Protein AF-A0A132NLJ5-F1 (afdb_monomer_lite)

pLDDT: mean 89.12, std 19.17, range [32.78, 98.94]

Organism: NCBI:txid1469144

Secondary structure (DSSP, 8-state):
----------------------------EEEE-TT-EESS-EE-TT-EEESEEE-TT-EESS-EE-TT-EEEEEEEEEEE-TT-EESS-EE--SS-EEEEEEE-TT-EESS-EE-TT-EEE-TTS-SEE-TT-EESS-EE--TT-EEES-EE-TT-EESS-EE-TT-EEE-TTSSEEEE-TT-EESS-EE-TT-EEESEEE-TT-EESS-EE-TT-EEE-TT-

Radius of gyration: 19.95 Å; chains: 1; bounding box: 43×64×56 Å

Sequence (223 aa):
LDRAELAGTGRAEPREPAGRAEKEWPGPEALLAEGLSARGDFSLRDARVRGEVRLTSAQVGGSLILSRASLENPDGWALQADRSVIGSGFFARHGFHARGALVLRDARIDGPVILSGGRIEAPDGRAFNASGINTTGGFFARDAFSCTGELRLSSAQIGGPLDLATARLSCGNGGNALEATGAAVEGDIRAAGLTATGTVDLSTIRVSGHLRMTSARLRDAAT

Structure (mmCIF, N/CA/C/O backbone):
data_AF-A0A132NLJ5-F1
#
_entry.id   AF-A0A132NLJ5-F1
#
loop_
_atom_site.group_PDB
_atom_site.id
_atom_site.type_symbol
_atom_site.label_atom_id
_atom_site.label_alt_id
_atom_site.label_comp_id
_atom_site.label_asym_id
_atom_site.label_entity_id
_atom_site.label_seq_id
_atom_site.pdbx_PDB_ins_code
_atom_site.Cartn_x
_atom_site.Cartn_y
_atom_site.Cartn_z
_at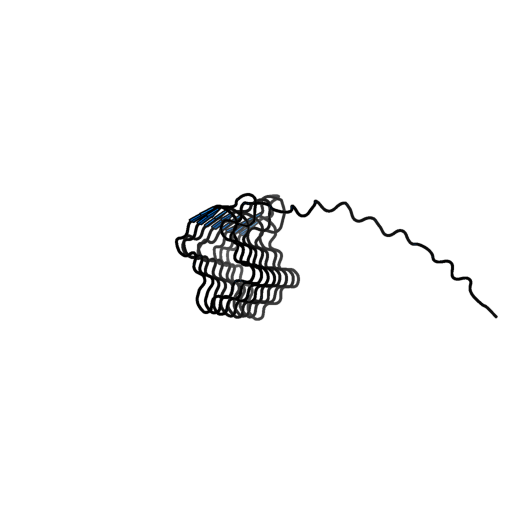om_site.occupancy
_atom_site.B_iso_or_equiv
_atom_site.auth_seq_id
_atom_site.auth_comp_id
_atom_site.auth_asym_id
_atom_site.auth_atom_id
_atom_site.pdbx_PDB_model_num
ATOM 1 N N . LEU A 1 1 ? 22.327 -48.728 39.069 1.00 44.81 1 LEU A N 1
ATOM 2 C CA . LEU A 1 1 ? 22.594 -49.172 37.684 1.00 44.81 1 LEU A CA 1
ATOM 3 C C . LEU A 1 1 ? 21.289 -49.781 37.164 1.00 44.81 1 LEU A C 1
ATOM 5 O O . LEU A 1 1 ? 21.158 -50.989 37.118 1.00 44.81 1 LEU A O 1
ATOM 9 N N . ASP A 1 2 ? 20.180 -49.059 37.067 1.00 36.62 2 ASP A N 1
ATOM 10 C CA . ASP A 1 2 ? 19.901 -47.863 36.263 1.00 36.62 2 ASP A CA 1
ATOM 11 C C . ASP A 1 2 ? 20.163 -48.086 34.765 1.00 36.62 2 ASP A C 1
ATOM 13 O O . ASP A 1 2 ? 21.312 -48.025 34.324 1.00 36.62 2 ASP A O 1
ATOM 17 N N . ARG A 1 3 ? 19.094 -48.407 34.017 1.00 37.53 3 ARG A N 1
ATOM 18 C CA . ARG A 1 3 ? 18.977 -48.207 32.565 1.00 37.53 3 ARG A CA 1
ATOM 19 C C . ARG A 1 3 ? 17.516 -48.308 32.093 1.00 37.53 3 ARG A C 1
ATOM 21 O O . ARG A 1 3 ? 17.012 -49.370 31.755 1.00 37.53 3 ARG A O 1
ATOM 28 N N . ALA A 1 4 ? 16.897 -47.131 32.140 1.00 40.53 4 ALA A N 1
ATOM 29 C CA . ALA A 1 4 ? 15.716 -46.602 31.461 1.00 40.53 4 ALA A CA 1
ATOM 30 C C . ALA A 1 4 ? 15.071 -47.410 30.311 1.00 40.53 4 ALA A C 1
ATOM 32 O O . ALA A 1 4 ? 15.650 -47.568 29.235 1.00 40.53 4 ALA A O 1
ATOM 33 N N . GLU A 1 5 ? 13.791 -47.740 30.506 1.00 40.44 5 GLU A N 1
ATOM 34 C CA . GLU A 1 5 ? 12.775 -47.823 29.454 1.00 40.44 5 GLU A CA 1
ATOM 35 C C . GLU A 1 5 ? 12.322 -46.399 29.082 1.00 40.44 5 GLU A C 1
ATOM 37 O O . GLU A 1 5 ? 11.809 -45.658 29.921 1.00 40.44 5 GLU A O 1
ATOM 42 N N . LEU A 1 6 ? 12.501 -45.999 27.822 1.00 41.03 6 LEU A N 1
ATOM 43 C CA . LEU A 1 6 ? 11.911 -44.777 27.269 1.00 41.03 6 LEU A CA 1
ATOM 44 C C . LEU A 1 6 ? 10.608 -45.142 26.550 1.00 41.03 6 LEU A C 1
ATOM 46 O O . LEU A 1 6 ? 10.589 -45.388 25.345 1.00 41.03 6 LEU A O 1
ATOM 50 N N . ALA A 1 7 ? 9.512 -45.173 27.306 1.00 42.09 7 ALA A N 1
ATOM 51 C CA . ALA A 1 7 ? 8.165 -45.149 26.755 1.00 42.09 7 ALA A CA 1
ATOM 52 C C . ALA A 1 7 ? 7.864 -43.732 26.237 1.00 42.09 7 ALA A C 1
ATOM 54 O O . ALA A 1 7 ? 7.744 -42.777 27.009 1.00 42.09 7 ALA A O 1
ATOM 55 N N . GLY A 1 8 ? 7.764 -43.591 24.914 1.00 37.50 8 GLY A N 1
ATOM 56 C CA . GLY A 1 8 ? 7.310 -42.369 24.261 1.00 37.50 8 GLY A CA 1
ATOM 57 C C . GLY A 1 8 ? 5.866 -42.070 24.650 1.00 37.50 8 GLY A C 1
ATOM 58 O O . GLY A 1 8 ? 4.932 -42.729 24.199 1.00 37.50 8 GLY A O 1
ATOM 59 N N . THR A 1 9 ? 5.681 -41.064 25.499 1.00 40.38 9 THR A N 1
ATOM 60 C CA . THR A 1 9 ? 4.372 -40.490 25.798 1.00 40.38 9 THR A CA 1
ATOM 61 C C . THR A 1 9 ? 3.941 -39.642 24.604 1.00 40.38 9 THR A C 1
ATOM 63 O O . THR A 1 9 ? 4.338 -38.490 24.453 1.00 40.38 9 THR A O 1
ATOM 66 N N . GLY A 1 10 ? 3.137 -40.231 23.718 1.00 37.31 10 GLY A N 1
ATOM 67 C CA . GLY A 1 10 ? 2.428 -39.495 22.676 1.00 37.31 10 GLY A CA 1
ATOM 68 C C . GLY A 1 10 ? 1.421 -38.546 23.319 1.00 37.31 10 GLY A C 1
ATOM 69 O O . GLY A 1 10 ? 0.283 -38.927 23.586 1.00 37.31 10 GLY A O 1
ATOM 70 N N . ARG A 1 11 ? 1.847 -37.314 23.613 1.00 34.72 11 ARG A N 1
ATOM 71 C CA . ARG A 1 11 ? 0.931 -36.215 23.921 1.00 34.72 11 ARG A CA 1
ATOM 72 C C . ARG A 1 11 ? 0.136 -35.922 22.654 1.00 34.72 11 ARG A C 1
ATOM 74 O O . ARG A 1 11 ? 0.700 -35.477 21.662 1.00 34.72 11 ARG A O 1
ATOM 81 N N . ALA A 1 12 ? -1.162 -36.201 22.699 1.00 38.94 12 ALA A N 1
ATOM 82 C CA . ALA A 1 12 ? -2.106 -35.725 21.704 1.00 38.94 12 ALA A CA 1
ATOM 83 C C . ALA A 1 12 ? -2.055 -34.191 21.685 1.00 38.94 12 ALA A C 1
ATOM 85 O O . ALA A 1 12 ? -2.389 -33.542 22.678 1.00 38.94 12 ALA A O 1
ATOM 86 N N . GLU A 1 13 ? -1.582 -33.629 20.575 1.00 34.28 13 GLU A N 1
ATOM 87 C CA . GLU A 1 13 ? -1.632 -32.193 20.338 1.00 34.28 13 GLU A CA 1
ATOM 88 C C . GLU A 1 13 ? -3.098 -31.731 20.252 1.00 34.28 13 GLU A C 1
ATOM 90 O O . GLU A 1 13 ? -3.943 -32.452 19.704 1.00 34.28 13 GLU A O 1
ATOM 95 N N . PRO A 1 14 ? -3.441 -30.549 20.793 1.00 32.78 14 PRO A N 1
ATOM 96 C CA . PRO A 1 14 ? -4.775 -29.992 20.642 1.00 32.78 14 PRO A CA 1
ATOM 97 C C . PRO A 1 14 ? -5.027 -29.710 19.159 1.00 32.78 14 PRO A C 1
ATOM 99 O O . PRO A 1 14 ? -4.314 -28.923 18.543 1.00 32.78 14 PRO A O 1
ATOM 102 N N . ARG A 1 15 ? -6.054 -30.348 18.585 1.00 36.84 15 ARG A N 1
ATOM 103 C CA . ARG A 1 15 ? -6.564 -30.004 17.254 1.00 36.84 15 ARG A CA 1
ATOM 104 C C . ARG A 1 15 ? -6.983 -28.535 17.255 1.00 36.84 15 ARG A C 1
ATOM 106 O O . ARG A 1 15 ? -7.956 -28.179 17.919 1.00 36.84 15 ARG A O 1
ATOM 113 N N . GLU A 1 16 ? -6.251 -27.716 16.508 1.00 39.06 16 GLU A N 1
ATOM 114 C CA . GLU A 1 16 ? -6.651 -26.351 16.181 1.00 39.06 16 GLU A CA 1
ATOM 115 C C . GLU A 1 16 ? -8.076 -26.355 15.594 1.00 39.06 16 GLU A C 1
ATOM 117 O O . GLU A 1 16 ? -8.424 -27.255 14.815 1.00 39.06 16 GLU A O 1
ATOM 122 N N . PRO A 1 17 ? -8.939 -25.397 15.976 1.00 37.22 17 PRO A N 1
ATOM 123 C CA . PRO A 1 17 ? -10.273 -25.305 15.409 1.00 37.22 17 PRO A CA 1
ATOM 124 C C . PRO A 1 17 ? -10.151 -25.043 13.908 1.00 37.22 17 PRO A C 1
ATOM 126 O O . PRO A 1 17 ? -9.387 -24.178 13.487 1.00 37.22 17 PRO A O 1
ATOM 129 N N . ALA A 1 18 ? -10.902 -25.816 13.119 1.00 40.28 18 ALA A N 1
ATOM 130 C CA . ALA A 1 18 ? -10.916 -25.784 11.662 1.00 40.28 18 ALA A CA 1
ATOM 131 C C . ALA A 1 18 ? -10.936 -24.340 11.135 1.00 40.28 18 ALA A C 1
ATOM 133 O O . ALA A 1 18 ? -11.963 -23.658 11.174 1.00 40.28 18 ALA A O 1
ATOM 134 N N . GLY A 1 19 ? -9.770 -23.885 10.667 1.00 37.00 19 GLY A N 1
ATOM 135 C CA . GLY A 1 19 ? -9.601 -22.598 10.020 1.00 37.00 19 GLY A CA 1
ATOM 136 C C . GLY A 1 19 ? -10.574 -22.504 8.856 1.00 37.00 19 GLY A C 1
ATOM 137 O O . GLY A 1 19 ? -10.636 -23.392 8.005 1.00 37.00 19 GLY A O 1
ATOM 138 N N . ARG A 1 20 ? -11.374 -21.438 8.849 1.00 43.44 20 ARG A N 1
ATOM 139 C CA . ARG A 1 20 ? -12.203 -21.051 7.709 1.00 43.44 20 ARG A CA 1
ATOM 140 C C . ARG A 1 20 ? -11.282 -21.042 6.489 1.00 43.44 20 ARG A C 1
ATOM 142 O O . ARG A 1 20 ? -10.373 -20.219 6.452 1.00 43.44 20 ARG A O 1
ATOM 149 N N . ALA A 1 21 ? -11.477 -22.002 5.582 1.00 38.31 21 ALA A N 1
ATOM 150 C CA . ALA A 1 21 ? -10.624 -22.208 4.418 1.00 38.31 21 ALA A CA 1
ATOM 151 C C . ALA A 1 21 ? -10.296 -20.856 3.776 1.00 38.31 21 ALA A C 1
ATOM 153 O O . ALA A 1 21 ? -11.204 -20.073 3.477 1.00 38.31 21 ALA A O 1
ATOM 154 N N . GLU A 1 22 ? -9.002 -20.563 3.643 1.00 40.94 22 GLU A N 1
ATOM 155 C CA . GLU A 1 22 ? -8.513 -19.412 2.898 1.00 40.94 22 GLU A CA 1
ATOM 156 C C . GLU A 1 22 ? -9.075 -19.574 1.483 1.00 40.94 22 GLU A C 1
ATOM 158 O O . GLU A 1 22 ? -8.735 -20.516 0.772 1.00 40.94 22 GLU A O 1
ATOM 163 N N . LYS A 1 23 ? -10.091 -18.773 1.151 1.00 37.06 23 LYS A N 1
ATOM 164 C CA . LYS A 1 23 ? -10.891 -18.941 -0.062 1.00 37.06 23 LYS A CA 1
ATOM 165 C C . LYS A 1 23 ? -9.954 -18.786 -1.263 1.00 37.06 23 LYS A C 1
ATOM 167 O O . LYS A 1 23 ? -9.538 -17.670 -1.563 1.00 37.06 23 LYS A O 1
ATOM 172 N N . GLU A 1 24 ? -9.602 -19.894 -1.916 1.00 37.88 24 GLU A N 1
ATOM 173 C CA . GLU A 1 24 ? -8.948 -19.883 -3.227 1.00 37.88 24 GLU A CA 1
ATOM 174 C C . GLU A 1 24 ? -9.827 -19.068 -4.177 1.00 37.88 24 GLU A C 1
ATOM 176 O O . GLU A 1 24 ? -11.047 -19.252 -4.219 1.00 37.88 24 GLU A O 1
ATOM 181 N N . TRP A 1 25 ? -9.226 -18.095 -4.860 1.00 52.22 25 TRP A N 1
ATOM 182 C CA . TRP A 1 25 ? -9.958 -16.966 -5.421 1.00 52.22 25 TRP A CA 1
ATOM 183 C C . TRP A 1 25 ? -9.926 -16.949 -6.961 1.00 52.22 25 TRP A C 1
ATOM 185 O O . TRP A 1 25 ? -9.140 -16.209 -7.544 1.00 52.22 25 TRP A O 1
ATOM 195 N N . PRO A 1 26 ? -10.763 -17.741 -7.662 1.00 48.56 26 PRO A N 1
ATOM 196 C CA . PRO A 1 26 ? -10.846 -17.707 -9.117 1.00 48.56 26 PRO A CA 1
ATOM 197 C C . PRO A 1 26 ? -11.743 -16.546 -9.577 1.00 48.56 26 PRO A C 1
ATOM 199 O O . PRO A 1 26 ? -12.967 -16.660 -9.608 1.00 48.56 26 PRO A O 1
ATOM 202 N N . GLY A 1 27 ? -11.140 -15.419 -9.951 1.00 55.62 27 GLY A N 1
ATOM 203 C CA . GLY A 1 27 ? -11.722 -14.493 -10.932 1.00 55.62 27 GLY A CA 1
ATOM 204 C C . GLY A 1 27 ? -11.046 -14.711 -12.294 1.00 55.62 27 GLY A C 1
ATOM 205 O O . GLY A 1 27 ? -9.941 -15.251 -12.324 1.00 55.62 27 GLY A O 1
ATOM 206 N N . PRO A 1 28 ? -11.649 -14.333 -13.438 1.00 71.06 28 PRO A N 1
ATOM 207 C CA . PRO A 1 28 ? -10.922 -14.356 -14.702 1.00 71.06 28 PRO A CA 1
ATOM 208 C C . PRO A 1 28 ? -9.759 -13.357 -14.632 1.00 71.06 28 PRO A C 1
ATOM 210 O O . PRO A 1 28 ? -9.954 -12.173 -14.345 1.00 71.06 28 PRO A O 1
ATOM 213 N N . GLU A 1 29 ? -8.547 -13.839 -14.887 1.00 84.50 29 GLU A N 1
ATOM 214 C CA . GLU A 1 29 ? -7.366 -12.997 -15.050 1.00 84.50 29 GLU A CA 1
ATOM 215 C C . GLU A 1 29 ? -7.574 -12.111 -16.287 1.00 84.50 29 GLU A C 1
ATOM 217 O O . GLU A 1 29 ? -7.668 -12.596 -17.415 1.00 84.50 29 GLU A O 1
ATOM 222 N N . ALA A 1 30 ? -7.684 -10.799 -16.082 1.00 92.50 30 ALA A N 1
ATOM 223 C CA . ALA A 1 30 ? -7.748 -9.829 -17.172 1.00 92.50 30 ALA A CA 1
ATOM 224 C C . ALA A 1 30 ? -6.361 -9.595 -17.779 1.00 92.50 30 ALA A C 1
ATOM 226 O O . ALA A 1 30 ? -6.228 -9.306 -18.969 1.00 92.50 30 ALA A O 1
ATOM 227 N N . LEU A 1 31 ? -5.328 -9.709 -16.941 1.00 94.75 31 LEU A N 1
ATOM 228 C CA . LEU A 1 31 ? -3.935 -9.648 -17.338 1.00 94.75 31 LEU A CA 1
ATOM 229 C C . LEU A 1 31 ? -3.106 -10.589 -16.465 1.00 94.75 31 LEU A C 1
ATOM 231 O O . LEU A 1 31 ? -2.893 -10.315 -15.286 1.00 94.75 31 LEU A O 1
ATOM 235 N N . LEU A 1 32 ? -2.591 -11.654 -17.076 1.00 94.75 32 LEU A N 1
ATOM 236 C CA . LEU A 1 32 ? -1.588 -12.528 -16.482 1.00 94.75 32 LEU A CA 1
ATOM 237 C C . LEU A 1 32 ? -0.192 -12.057 -16.908 1.00 94.75 32 LEU A C 1
ATOM 239 O O . LEU A 1 32 ? 0.196 -12.196 -18.066 1.00 94.75 32 LEU A O 1
ATOM 243 N N . ALA A 1 33 ? 0.552 -11.480 -15.972 1.00 95.25 33 ALA A N 1
ATOM 244 C CA . ALA A 1 33 ? 1.903 -10.961 -16.170 1.00 95.25 33 ALA A CA 1
ATOM 245 C C . ALA A 1 33 ? 2.815 -11.350 -14.988 1.00 95.25 33 ALA A C 1
ATOM 247 O O . ALA A 1 33 ? 3.631 -10.565 -14.499 1.00 95.25 33 ALA A O 1
ATOM 248 N N . GLU A 1 34 ? 2.661 -12.589 -14.517 1.00 94.50 34 GLU A N 1
ATOM 249 C CA . GLU A 1 34 ? 3.527 -13.183 -13.500 1.00 94.50 34 GLU A CA 1
ATOM 250 C C . GLU A 1 34 ? 4.979 -13.250 -13.995 1.00 94.50 34 GLU A C 1
ATOM 252 O O . GLU A 1 34 ? 5.251 -13.651 -15.126 1.00 94.50 34 GLU A O 1
ATOM 257 N N . GLY A 1 35 ? 5.919 -12.812 -13.156 1.00 94.38 35 GLY A N 1
ATOM 258 C CA . GLY A 1 35 ? 7.342 -12.770 -13.496 1.00 94.38 35 GLY A CA 1
ATOM 259 C C . GLY A 1 35 ? 7.708 -11.772 -14.601 1.00 94.38 35 GLY A C 1
ATOM 260 O O . GLY A 1 35 ? 8.829 -11.823 -15.108 1.00 94.38 35 GLY A O 1
ATOM 261 N N . LEU A 1 36 ? 6.797 -10.865 -14.987 1.00 98.06 36 LEU A N 1
ATOM 262 C CA . LEU A 1 36 ? 7.062 -9.821 -15.980 1.00 98.06 36 LEU A CA 1
ATOM 263 C C . LEU A 1 36 ? 8.348 -9.056 -15.644 1.00 98.06 36 LEU A C 1
ATOM 265 O O . LEU A 1 36 ? 8.520 -8.618 -14.512 1.00 98.06 36 LEU A O 1
ATOM 269 N N . SER A 1 37 ? 9.194 -8.798 -16.643 1.00 98.25 37 SER A N 1
ATOM 270 C CA . SER A 1 37 ? 10.310 -7.855 -16.530 1.00 98.25 37 SER A CA 1
ATOM 271 C C . SER A 1 37 ? 10.089 -6.671 -17.469 1.00 98.25 37 SER A C 1
ATOM 273 O O . SER A 1 37 ? 10.073 -6.820 -18.691 1.00 98.25 37 SER A O 1
ATOM 275 N N . ALA A 1 38 ? 9.902 -5.485 -16.899 1.00 97.81 38 ALA A N 1
ATOM 276 C CA . ALA A 1 38 ? 9.775 -4.228 -17.619 1.00 97.81 38 ALA A CA 1
ATOM 277 C C . ALA A 1 38 ? 10.900 -3.291 -17.178 1.00 97.81 38 ALA A C 1
ATOM 279 O O . ALA A 1 38 ? 11.025 -2.979 -16.000 1.00 97.81 38 ALA A O 1
ATOM 280 N N . ARG A 1 39 ? 11.723 -2.802 -18.114 1.00 97.94 39 ARG A N 1
ATOM 281 C CA . ARG A 1 39 ? 12.817 -1.868 -17.780 1.00 97.94 39 ARG A CA 1
ATOM 282 C C . ARG A 1 39 ? 12.304 -0.506 -17.297 1.00 97.94 39 ARG A C 1
ATOM 284 O O . ARG A 1 39 ? 12.962 0.138 -16.488 1.00 97.94 39 ARG A O 1
ATOM 291 N N . GLY A 1 40 ? 11.184 -0.053 -17.852 1.00 97.94 40 GLY A N 1
ATOM 292 C CA . GLY A 1 40 ? 10.556 1.224 -17.523 1.00 97.94 40 GLY A CA 1
ATOM 293 C C . GLY A 1 40 ? 9.356 1.054 -16.598 1.00 97.94 40 GLY A C 1
ATOM 294 O O . GLY A 1 40 ? 9.307 0.134 -15.784 1.00 97.94 40 GLY A O 1
ATOM 295 N N . ASP A 1 41 ? 8.385 1.947 -16.750 1.00 98.56 41 ASP A N 1
ATOM 296 C CA . ASP A 1 41 ? 7.139 1.912 -15.991 1.00 98.56 41 ASP A CA 1
ATOM 297 C C . ASP A 1 41 ? 6.208 0.794 -16.476 1.00 98.56 41 ASP A C 1
ATOM 299 O O . ASP A 1 41 ? 6.115 0.508 -17.672 1.00 98.56 41 ASP A O 1
ATOM 303 N N . PHE A 1 42 ? 5.432 0.242 -15.547 1.00 98.50 42 PHE A N 1
ATOM 304 C CA . PHE A 1 42 ? 4.209 -0.487 -15.856 1.00 98.50 42 PHE A CA 1
ATOM 305 C C . PHE A 1 42 ? 3.022 0.419 -15.527 1.00 98.50 42 PHE A C 1
ATOM 307 O O . PHE A 1 42 ? 2.805 0.788 -14.370 1.00 98.50 42 PHE A O 1
ATOM 314 N N . SER A 1 43 ? 2.253 0.814 -16.541 1.00 98.31 43 SER A N 1
ATOM 315 C CA . SER A 1 43 ? 1.214 1.833 -16.390 1.00 98.31 43 SER A CA 1
ATOM 316 C C . SER A 1 43 ? -0.154 1.332 -16.837 1.00 98.31 43 SER A C 1
ATOM 318 O O . SER A 1 43 ? -0.377 1.085 -18.016 1.00 98.31 43 SER A O 1
ATOM 320 N N . LEU A 1 44 ? -1.094 1.313 -15.893 1.00 98.12 44 LEU A N 1
ATOM 321 C CA . LEU A 1 44 ? -2.541 1.218 -16.112 1.00 98.12 44 LEU A CA 1
ATOM 322 C C . LEU A 1 44 ? -3.228 2.561 -15.837 1.00 98.12 44 LEU A C 1
ATOM 324 O O . LEU A 1 44 ? -4.398 2.616 -15.465 1.00 98.12 44 LEU A O 1
ATOM 328 N N . ARG A 1 45 ? -2.495 3.668 -15.975 1.00 98.00 45 ARG A N 1
ATOM 329 C CA . ARG A 1 45 ? -3.055 5.014 -15.856 1.00 98.00 45 ARG A CA 1
ATOM 330 C C . ARG A 1 45 ? -4.291 5.155 -16.752 1.00 98.00 45 ARG A C 1
ATOM 332 O O . ARG A 1 45 ? -4.234 4.792 -17.922 1.00 98.00 45 ARG A O 1
ATOM 339 N N . ASP A 1 46 ? -5.374 5.699 -16.197 1.00 97.81 46 ASP A N 1
ATOM 340 C CA . ASP A 1 46 ? -6.668 5.880 -16.881 1.00 97.81 46 ASP A CA 1
ATOM 341 C C . ASP A 1 46 ? -7.342 4.575 -17.370 1.00 97.81 46 ASP A C 1
ATOM 343 O O . ASP A 1 46 ? -8.382 4.623 -18.031 1.00 97.81 46 ASP A O 1
ATOM 347 N N . ALA A 1 47 ? -6.793 3.400 -17.044 1.00 97.75 47 ALA A N 1
ATOM 348 C CA . ALA A 1 47 ? -7.329 2.128 -17.505 1.00 97.75 47 ALA A CA 1
ATOM 349 C C . ALA A 1 47 ? -8.600 1.729 -16.745 1.00 97.75 47 ALA A C 1
ATOM 351 O O . ALA A 1 47 ? -8.797 2.069 -15.576 1.00 97.75 47 ALA A O 1
ATOM 352 N N . ARG A 1 48 ? -9.441 0.934 -17.408 1.00 98.00 48 ARG A N 1
ATOM 353 C CA . ARG A 1 48 ? -10.564 0.221 -16.794 1.00 98.00 48 ARG A CA 1
ATOM 354 C C . ARG A 1 48 ? -10.336 -1.268 -16.983 1.00 98.00 48 ARG A C 1
ATOM 356 O O . ARG A 1 48 ? -10.319 -1.731 -18.121 1.00 98.00 48 ARG A O 1
ATOM 363 N N . VAL A 1 49 ? -10.164 -1.999 -15.893 1.00 97.00 49 VAL A N 1
ATOM 364 C CA . VAL A 1 49 ? -9.899 -3.439 -15.911 1.00 97.00 49 VAL A CA 1
ATOM 365 C C . VAL A 1 49 ? -11.027 -4.157 -15.184 1.00 97.00 49 VAL A C 1
ATOM 367 O O . VAL A 1 49 ? -11.421 -3.748 -14.096 1.00 97.00 49 VAL A O 1
ATOM 370 N N . ARG A 1 50 ? -11.559 -5.215 -15.798 1.00 96.44 50 ARG A N 1
ATOM 371 C CA . ARG A 1 50 ? -12.531 -6.127 -15.185 1.00 96.44 50 ARG A CA 1
ATOM 372 C C . ARG A 1 50 ? -11.896 -7.505 -15.100 1.00 96.44 50 ARG A C 1
ATOM 374 O O . ARG A 1 50 ? -11.589 -8.063 -16.148 1.00 96.44 50 ARG A O 1
ATOM 381 N N . GLY A 1 51 ? -11.722 -8.018 -13.889 1.00 94.00 51 GLY A N 1
ATOM 382 C CA . GLY A 1 51 ? -10.910 -9.201 -13.603 1.00 94.00 51 GLY A CA 1
ATOM 383 C C . GLY A 1 51 ? -9.565 -8.854 -12.960 1.00 94.00 51 GLY A C 1
ATOM 384 O O . GLY A 1 51 ? -9.261 -7.687 -12.710 1.00 94.00 51 GLY A O 1
ATOM 385 N N . GLU A 1 52 ? -8.774 -9.883 -12.665 1.00 95.81 52 GLU A N 1
ATOM 386 C CA . GLU A 1 52 ? -7.509 -9.747 -11.934 1.00 95.81 52 GLU A CA 1
ATOM 387 C C . GLU A 1 52 ? -6.378 -9.218 -12.834 1.00 95.81 52 GLU A C 1
ATOM 389 O O . GLU A 1 52 ? -6.195 -9.678 -13.964 1.00 95.81 52 GLU A O 1
ATOM 394 N N . VAL A 1 53 ? -5.577 -8.288 -12.307 1.00 97.62 53 VAL A N 1
ATOM 395 C CA . VAL A 1 53 ? -4.232 -7.991 -12.820 1.00 97.62 53 VAL A CA 1
ATOM 396 C C . VAL A 1 53 ? -3.210 -8.741 -11.969 1.00 97.62 53 VAL A C 1
ATOM 398 O O . VAL A 1 53 ? -2.990 -8.374 -10.813 1.00 97.62 53 VAL A O 1
ATOM 401 N N . ARG A 1 54 ? -2.558 -9.761 -12.532 1.00 97.38 54 ARG A N 1
ATOM 402 C CA . ARG A 1 54 ? -1.519 -10.533 -11.843 1.00 97.38 54 ARG A CA 1
ATOM 403 C C . ARG A 1 54 ? -0.123 -10.099 -12.275 1.00 97.38 54 ARG A C 1
ATOM 405 O O . ARG A 1 54 ? 0.261 -10.251 -13.429 1.00 97.38 54 ARG A O 1
ATOM 412 N N . LEU A 1 55 ? 0.639 -9.599 -11.311 1.00 97.88 55 LEU A N 1
ATOM 413 C CA . LEU A 1 55 ? 2.028 -9.131 -11.380 1.00 97.88 55 LEU A CA 1
ATOM 414 C C . LEU A 1 55 ? 2.896 -9.789 -10.297 1.00 97.88 55 LEU A C 1
ATOM 416 O O . LEU A 1 55 ? 3.888 -9.218 -9.840 1.00 97.88 55 LEU A O 1
ATOM 420 N N . THR A 1 56 ? 2.514 -10.982 -9.846 1.00 97.44 56 THR A N 1
ATOM 421 C CA . THR A 1 56 ? 3.294 -11.764 -8.888 1.00 97.44 56 THR A CA 1
ATOM 422 C C . THR A 1 56 ? 4.738 -11.907 -9.364 1.00 97.44 56 THR A C 1
ATOM 424 O O . THR A 1 56 ? 4.990 -12.250 -10.518 1.00 97.44 56 THR A O 1
ATOM 427 N N . SER A 1 57 ? 5.696 -11.614 -8.485 1.00 98.12 57 SER A N 1
ATOM 428 C CA . SER A 1 57 ? 7.137 -11.653 -8.768 1.00 98.12 57 SER A CA 1
ATOM 429 C C . SER A 1 57 ? 7.590 -10.769 -9.949 1.00 98.12 57 SER A C 1
ATOM 431 O O . SER A 1 57 ? 8.673 -10.989 -10.493 1.00 98.12 57 SER A O 1
ATOM 433 N N . ALA A 1 58 ? 6.790 -9.784 -10.376 1.00 98.50 58 ALA A N 1
ATOM 434 C CA . ALA A 1 58 ? 7.163 -8.890 -11.469 1.00 98.50 58 ALA A CA 1
ATOM 435 C C . ALA A 1 58 ? 8.318 -7.952 -11.076 1.00 98.50 58 ALA A C 1
ATOM 437 O O . ALA A 1 58 ? 8.413 -7.491 -9.939 1.00 98.50 58 ALA A O 1
ATOM 438 N N . GLN A 1 59 ? 9.169 -7.624 -12.043 1.00 98.81 59 GLN A N 1
ATOM 439 C CA . GLN A 1 59 ? 10.253 -6.653 -11.948 1.00 98.81 59 GLN A CA 1
ATOM 440 C C . GLN A 1 59 ? 9.937 -5.454 -12.844 1.00 98.81 59 GLN A C 1
ATOM 442 O O . GLN A 1 59 ? 10.008 -5.540 -14.069 1.00 98.81 59 GLN A O 1
ATOM 447 N N . VAL A 1 60 ? 9.600 -4.324 -12.235 1.00 98.75 60 VAL A N 1
ATOM 448 C CA . VAL A 1 60 ? 9.336 -3.055 -12.917 1.00 98.75 60 VAL A CA 1
ATOM 449 C C . VAL A 1 60 ? 10.470 -2.102 -12.562 1.00 98.75 60 VAL A C 1
ATOM 451 O O . VAL A 1 60 ? 10.561 -1.642 -11.432 1.00 98.75 60 VAL A O 1
ATOM 454 N N . GLY A 1 61 ? 11.361 -1.814 -13.509 1.00 98.56 61 GLY A N 1
ATOM 455 C CA . GLY A 1 61 ? 12.523 -0.950 -13.283 1.00 98.56 61 GLY A CA 1
ATOM 456 C C . GLY A 1 61 ? 12.148 0.508 -13.007 1.00 98.56 61 GLY A C 1
ATOM 457 O O . GLY A 1 61 ? 12.894 1.212 -12.334 1.00 98.56 61 GLY A O 1
ATOM 458 N N . GLY A 1 62 ? 10.985 0.946 -13.498 1.00 98.62 62 GLY A N 1
ATOM 459 C CA . GLY A 1 62 ? 10.380 2.230 -13.166 1.00 98.62 62 GLY A CA 1
ATOM 460 C C . GLY A 1 62 ? 9.283 2.109 -12.107 1.00 98.62 62 GLY A C 1
ATOM 461 O O . GLY A 1 62 ? 9.432 1.465 -11.070 1.00 98.62 62 GLY A O 1
ATOM 462 N N . SER A 1 63 ? 8.159 2.766 -12.371 1.00 98.75 63 SER A N 1
ATOM 463 C CA . SER A 1 63 ? 7.016 2.879 -11.467 1.00 98.75 63 SER A CA 1
ATOM 464 C C . SER A 1 63 ? 5.870 1.944 -11.846 1.00 98.75 63 SER A C 1
ATOM 466 O O . SER A 1 63 ? 5.606 1.716 -13.027 1.00 98.75 63 SER A O 1
ATOM 468 N N . LEU A 1 64 ? 5.111 1.493 -10.843 1.00 98.69 64 LEU A N 1
ATOM 469 C CA . LEU A 1 64 ? 3.797 0.879 -11.045 1.00 98.69 64 LEU A CA 1
ATOM 470 C C . LEU A 1 64 ? 2.716 1.963 -10.923 1.00 98.69 64 LEU A C 1
ATOM 472 O O . LEU A 1 64 ? 2.469 2.502 -9.841 1.00 98.69 64 LEU A O 1
ATOM 476 N N . ILE A 1 65 ? 2.088 2.324 -12.043 1.00 98.81 65 ILE A N 1
ATOM 477 C CA . ILE A 1 65 ? 1.187 3.480 -12.136 1.00 98.81 65 ILE A CA 1
ATOM 478 C C . ILE A 1 65 ? -0.254 3.020 -12.354 1.00 98.81 65 ILE A C 1
ATOM 480 O O . ILE A 1 65 ? -0.600 2.521 -13.419 1.00 98.81 65 ILE A O 1
ATOM 484 N N . LEU A 1 66 ? -1.118 3.294 -11.377 1.00 98.62 66 LEU A N 1
ATOM 485 C CA . LEU A 1 66 ? -2.565 3.032 -11.398 1.00 98.62 66 LEU A CA 1
ATOM 486 C C . LEU A 1 66 ? -3.384 4.327 -11.251 1.00 98.62 66 LEU A C 1
ATOM 488 O O . LEU A 1 66 ? -4.552 4.315 -10.877 1.00 98.62 66 LEU A O 1
ATOM 492 N N . SER A 1 67 ? -2.767 5.487 -11.477 1.00 98.06 67 SER A N 1
ATOM 493 C CA . SER A 1 67 ? -3.433 6.778 -11.269 1.00 98.06 67 SER A CA 1
ATOM 494 C C . SER A 1 67 ? -4.663 6.907 -12.175 1.00 98.06 67 SER A C 1
ATOM 496 O O . SER A 1 67 ? -4.549 6.671 -13.378 1.00 98.06 67 SER A O 1
ATOM 498 N N . ARG A 1 68 ? -5.814 7.299 -11.607 1.00 97.62 68 ARG A N 1
ATOM 499 C CA . ARG A 1 68 ? -7.133 7.341 -12.284 1.00 97.62 68 ARG A CA 1
ATOM 500 C C . ARG A 1 68 ? -7.641 6.000 -12.841 1.00 97.62 68 ARG A C 1
ATOM 502 O O . ARG A 1 68 ? -8.607 5.994 -13.599 1.00 97.62 68 ARG A O 1
ATOM 509 N N . ALA A 1 69 ? -7.013 4.874 -12.501 1.00 98.50 69 ALA A N 1
ATOM 510 C CA . ALA A 1 69 ? -7.480 3.567 -12.954 1.00 98.50 69 ALA A CA 1
ATOM 511 C C . ALA A 1 69 ? -8.742 3.124 -12.195 1.00 98.50 69 ALA A C 1
ATOM 513 O O . ALA A 1 69 ? -8.941 3.499 -11.038 1.00 98.50 69 ALA A O 1
ATOM 514 N N . SER A 1 70 ? -9.557 2.291 -12.838 1.00 98.50 70 SER A N 1
ATOM 515 C CA . SER A 1 70 ? -10.675 1.562 -12.233 1.00 98.50 70 SER A CA 1
ATOM 516 C C . SER A 1 70 ? -10.427 0.066 -12.400 1.00 98.50 70 SER A C 1
ATOM 518 O O . SER A 1 70 ? -10.375 -0.426 -13.528 1.00 98.50 70 SER A O 1
ATOM 520 N N . LEU A 1 71 ? -10.228 -0.644 -11.291 1.00 98.25 71 LEU A N 1
ATOM 521 C CA . LEU A 1 71 ? -10.034 -2.094 -11.267 1.00 98.25 71 LEU A CA 1
ATOM 522 C C . LEU A 1 71 ? -11.253 -2.748 -10.606 1.00 98.25 71 LEU A C 1
ATOM 524 O O . LEU A 1 71 ? -11.586 -2.421 -9.471 1.00 98.25 71 LEU A O 1
ATOM 528 N N . GLU A 1 72 ? -11.928 -3.651 -11.309 1.00 97.44 72 GLU A N 1
ATOM 529 C CA . GLU A 1 72 ? -13.182 -4.266 -10.866 1.00 97.44 72 GLU A CA 1
ATOM 530 C C . GLU A 1 72 ? -13.039 -5.794 -10.819 1.00 97.44 72 GLU A C 1
ATOM 532 O O . GLU A 1 72 ? -13.086 -6.475 -11.845 1.00 97.44 72 GLU A O 1
ATOM 537 N N . ASN A 1 73 ? -12.888 -6.323 -9.608 1.00 94.44 73 ASN A N 1
ATOM 538 C CA . ASN A 1 73 ? -12.971 -7.736 -9.253 1.00 94.44 73 ASN A CA 1
ATOM 539 C C . ASN A 1 73 ? -13.531 -7.865 -7.809 1.00 94.44 73 ASN A C 1
ATOM 541 O O . ASN A 1 73 ? -12.782 -8.203 -6.895 1.00 94.44 73 ASN A O 1
ATOM 545 N N . PRO A 1 74 ? -14.810 -7.498 -7.566 1.00 90.44 74 PRO A N 1
ATOM 546 C CA . PRO A 1 74 ? -15.368 -7.230 -6.227 1.00 90.44 74 PRO A CA 1
ATOM 547 C C . PRO A 1 74 ? -15.303 -8.430 -5.281 1.00 90.44 74 PRO A C 1
ATOM 549 O O . PRO A 1 74 ? -15.021 -8.277 -4.095 1.00 90.44 74 PRO A O 1
ATOM 552 N N . ASP A 1 75 ? -15.489 -9.621 -5.833 1.00 85.94 75 ASP A N 1
ATOM 553 C CA . ASP A 1 75 ? -15.229 -10.877 -5.162 1.00 85.94 75 ASP A CA 1
ATOM 554 C C . ASP A 1 75 ? -13.845 -11.340 -5.598 1.00 85.94 75 ASP A C 1
ATOM 556 O O . ASP A 1 75 ? -13.766 -12.318 -6.329 1.00 85.94 75 ASP A O 1
ATOM 560 N N . GLY A 1 76 ? -12.756 -10.662 -5.231 1.00 90.38 76 GLY A N 1
ATOM 561 C CA . GLY A 1 76 ? -11.404 -11.145 -5.534 1.00 90.38 76 GLY A CA 1
ATOM 562 C C . GLY A 1 76 ? -10.290 -10.134 -5.477 1.00 90.38 76 GLY A C 1
ATOM 563 O O . GLY A 1 76 ? -10.407 -9.072 -4.868 1.00 90.38 76 GLY A O 1
ATOM 564 N N . TRP A 1 77 ? -9.155 -10.522 -6.051 1.00 93.81 77 TRP A N 1
ATOM 565 C CA . TRP A 1 77 ? -7.994 -9.657 -6.188 1.00 93.81 77 TRP A CA 1
ATOM 566 C C . TRP A 1 77 ? -8.153 -8.816 -7.449 1.00 93.81 77 TRP A C 1
ATOM 568 O O . TRP A 1 77 ? -8.174 -9.329 -8.564 1.00 93.81 77 TRP A O 1
ATOM 578 N N . ALA A 1 78 ? -8.284 -7.506 -7.278 1.00 96.88 78 ALA A N 1
ATOM 579 C CA . ALA A 1 78 ? -8.225 -6.564 -8.389 1.00 96.88 78 ALA A CA 1
ATOM 580 C C . ALA A 1 78 ? -6.776 -6.416 -8.896 1.00 96.88 78 ALA A C 1
ATOM 582 O O . ALA A 1 78 ? -6.541 -6.239 -10.091 1.00 96.88 78 ALA A O 1
ATOM 583 N N . LEU A 1 79 ? -5.803 -6.536 -7.986 1.00 98.00 79 LEU A N 1
ATOM 584 C CA . LEU A 1 79 ? -4.372 -6.564 -8.277 1.00 98.00 79 LEU A CA 1
ATOM 585 C C . LEU A 1 79 ? -3.668 -7.543 -7.338 1.00 98.00 79 LEU A C 1
ATOM 587 O O . LEU A 1 79 ? -3.758 -7.391 -6.118 1.00 98.00 79 LEU A O 1
ATOM 591 N N . GLN A 1 80 ? -2.885 -8.454 -7.904 1.00 97.69 80 GLN A N 1
ATOM 592 C CA . GLN A 1 80 ? -1.927 -9.267 -7.166 1.00 97.69 80 GLN A CA 1
ATOM 593 C C . GLN A 1 80 ? -0.508 -8.921 -7.620 1.00 97.69 80 GLN A C 1
ATOM 595 O O . GLN A 1 80 ? -0.134 -9.185 -8.753 1.00 97.69 80 GLN A O 1
ATOM 600 N N . ALA A 1 81 ? 0.298 -8.332 -6.745 1.00 98.06 81 ALA A N 1
ATOM 601 C CA . ALA A 1 81 ? 1.681 -7.927 -7.006 1.00 98.06 81 ALA A CA 1
ATOM 602 C C . ALA A 1 81 ? 2.622 -8.409 -5.886 1.00 98.06 81 ALA A C 1
ATOM 604 O O . ALA A 1 81 ? 3.586 -7.727 -5.523 1.00 98.06 81 ALA A O 1
ATOM 605 N N . ASP A 1 82 ? 2.321 -9.584 -5.323 1.00 98.00 82 ASP A N 1
ATOM 606 C CA . ASP A 1 82 ? 3.141 -10.243 -4.303 1.00 98.00 82 ASP A CA 1
ATOM 607 C C . ASP A 1 82 ? 4.594 -10.379 -4.775 1.00 98.00 82 ASP A C 1
ATOM 609 O O . ASP A 1 82 ? 4.839 -10.796 -5.910 1.00 98.00 82 ASP A O 1
ATOM 613 N N . ARG A 1 83 ? 5.557 -10.074 -3.897 1.00 98.56 83 ARG A N 1
ATOM 614 C CA . ARG A 1 83 ? 7.007 -10.199 -4.144 1.00 98.56 83 ARG A CA 1
ATOM 615 C C . ARG A 1 83 ? 7.513 -9.441 -5.377 1.00 98.56 83 ARG A C 1
ATOM 617 O O . ARG A 1 83 ? 8.573 -9.767 -5.910 1.00 98.56 83 ARG A O 1
ATOM 624 N N . SER A 1 84 ? 6.760 -8.456 -5.862 1.00 98.62 84 SER A N 1
ATOM 625 C CA . SER A 1 84 ? 7.209 -7.613 -6.968 1.00 98.62 84 SER A CA 1
ATOM 626 C C . SER A 1 84 ? 8.347 -6.683 -6.533 1.00 98.62 84 SER A C 1
ATOM 628 O O . SER A 1 84 ? 8.456 -6.306 -5.365 1.00 98.62 84 SER A O 1
ATOM 630 N N . VAL A 1 85 ? 9.200 -6.312 -7.486 1.00 98.81 85 VAL A N 1
ATOM 631 C CA . VAL A 1 85 ? 10.247 -5.299 -7.319 1.00 98.81 85 VAL A CA 1
ATOM 632 C C . VAL A 1 85 ? 9.901 -4.115 -8.209 1.00 98.81 85 VAL A C 1
ATOM 634 O O . VAL A 1 85 ? 9.825 -4.259 -9.428 1.00 98.81 85 VAL A O 1
ATOM 637 N N . ILE A 1 86 ? 9.688 -2.951 -7.603 1.00 98.81 86 ILE A N 1
ATOM 638 C CA . ILE A 1 86 ? 9.353 -1.696 -8.280 1.00 98.81 86 ILE A CA 1
ATOM 639 C C . ILE A 1 86 ? 10.495 -0.715 -8.009 1.00 98.81 86 ILE A C 1
ATOM 641 O O . ILE A 1 86 ? 10.690 -0.280 -6.878 1.00 98.81 86 ILE A O 1
ATOM 645 N N . GLY A 1 87 ? 11.265 -0.370 -9.039 1.00 98.69 87 GLY A N 1
ATOM 646 C CA . GLY A 1 87 ? 12.486 0.439 -8.931 1.00 98.69 87 GLY A CA 1
ATOM 647 C C . GLY A 1 87 ? 12.243 1.928 -8.668 1.00 98.69 87 GLY A C 1
ATOM 648 O O . GLY A 1 87 ? 13.183 2.711 -8.565 1.00 98.69 87 GLY A O 1
ATOM 649 N N . SER A 1 88 ? 10.985 2.354 -8.603 1.00 98.38 88 SER A N 1
ATOM 650 C CA . SER A 1 88 ? 10.591 3.712 -8.237 1.00 98.38 88 SER A CA 1
ATOM 651 C C . SER A 1 88 ? 9.390 3.667 -7.293 1.00 98.38 88 SER A C 1
ATOM 653 O O . SER A 1 88 ? 9.514 3.154 -6.192 1.00 98.38 88 SER A O 1
ATOM 655 N N . GLY A 1 89 ? 8.223 4.197 -7.670 1.00 98.38 89 GLY A N 1
ATOM 656 C CA . GLY A 1 89 ? 7.066 4.275 -6.773 1.00 98.38 89 GLY A CA 1
ATOM 657 C C . GLY A 1 89 ? 5.862 3.455 -7.226 1.00 98.38 89 GLY A C 1
ATOM 658 O O . GLY A 1 89 ? 5.720 3.101 -8.399 1.00 98.38 89 GLY A O 1
ATOM 659 N N . PHE A 1 90 ? 4.949 3.230 -6.285 1.00 98.81 90 PHE A N 1
ATOM 660 C CA . PHE A 1 90 ? 3.599 2.740 -6.546 1.00 98.81 90 PHE A CA 1
ATOM 661 C C . PHE A 1 90 ? 2.609 3.904 -6.476 1.00 98.81 90 PHE A C 1
ATOM 663 O O . PHE A 1 90 ? 2.487 4.564 -5.443 1.00 98.81 90 PHE A O 1
ATOM 670 N N . PHE A 1 91 ? 1.881 4.167 -7.563 1.00 98.75 91 PHE A N 1
ATOM 671 C CA . PHE A 1 91 ? 1.042 5.362 -7.687 1.00 98.75 91 PHE A CA 1
ATOM 672 C C . PHE A 1 91 ? -0.410 5.034 -8.037 1.00 98.75 91 PHE A C 1
ATOM 674 O O . PHE A 1 91 ? -0.784 5.029 -9.211 1.00 98.75 91 PHE A O 1
ATOM 681 N N . ALA A 1 92 ? -1.257 4.888 -7.022 1.00 98.12 92 ALA A N 1
ATOM 682 C CA . ALA A 1 92 ? -2.703 4.704 -7.133 1.00 98.12 92 ALA A CA 1
ATOM 683 C C . ALA A 1 92 ? -3.447 5.936 -6.579 1.00 98.12 92 ALA A C 1
ATOM 685 O O . ALA A 1 92 ? -4.121 5.899 -5.554 1.00 98.12 92 ALA A O 1
ATOM 686 N N . ARG A 1 93 ? -3.267 7.072 -7.259 1.00 92.81 93 ARG A N 1
ATOM 687 C CA . ARG A 1 93 ? -3.713 8.403 -6.813 1.00 92.81 93 ARG A CA 1
ATOM 688 C C . ARG A 1 93 ? -4.691 9.058 -7.782 1.00 92.81 93 ARG A C 1
ATOM 690 O O . ARG A 1 93 ? -4.829 8.624 -8.926 1.00 92.81 93 ARG A O 1
ATOM 697 N N . HIS A 1 94 ? -5.279 10.167 -7.333 1.00 86.88 94 HIS A N 1
ATOM 698 C CA . HIS A 1 94 ? -6.121 11.056 -8.141 1.00 86.88 94 HIS A CA 1
ATOM 699 C C . HIS A 1 94 ? -7.314 10.322 -8.768 1.00 86.88 94 HIS A C 1
ATOM 701 O O . HIS A 1 94 ? -7.356 10.164 -9.978 1.00 86.88 94 HIS A O 1
ATOM 707 N N . GLY A 1 95 ? -8.278 9.855 -7.972 1.00 90.12 95 GLY A N 1
ATOM 708 C CA . GLY A 1 95 ? -9.473 9.186 -8.510 1.00 90.12 95 GLY A CA 1
ATOM 709 C C . GLY A 1 95 ? -9.251 7.730 -8.928 1.00 90.12 95 GLY A C 1
ATOM 710 O O . GLY A 1 95 ? -10.043 7.191 -9.693 1.00 90.12 95 GLY A O 1
ATOM 711 N N . PHE A 1 96 ? -8.183 7.097 -8.436 1.00 98.50 96 PHE A N 1
ATOM 712 C CA . PHE A 1 96 ? -8.048 5.645 -8.492 1.00 98.50 96 PHE A CA 1
ATOM 713 C C . PHE A 1 96 ? -9.194 4.973 -7.724 1.00 98.50 96 PHE A C 1
ATOM 715 O O . PHE A 1 96 ? -9.501 5.367 -6.594 1.00 98.50 96 PHE A O 1
ATOM 722 N N . HIS A 1 97 ? -9.784 3.943 -8.322 1.00 98.62 97 HIS A N 1
ATOM 723 C CA . HIS A 1 97 ? -10.820 3.134 -7.705 1.00 98.62 97 HIS A CA 1
ATOM 724 C C . HIS A 1 97 ? -10.540 1.643 -7.902 1.00 98.62 97 HIS A C 1
ATOM 726 O O . HIS A 1 97 ? -10.286 1.197 -9.018 1.00 98.62 97 HIS A O 1
ATOM 732 N N . ALA A 1 98 ? -10.619 0.867 -6.827 1.00 98.31 98 ALA A N 1
ATOM 733 C CA . ALA A 1 98 ? -10.600 -0.584 -6.882 1.00 98.31 98 ALA A CA 1
ATOM 734 C C . ALA A 1 98 ? -11.804 -1.158 -6.137 1.00 98.31 98 ALA A C 1
ATOM 736 O O . ALA A 1 98 ? -12.048 -0.798 -4.984 1.00 98.31 98 ALA A O 1
ATOM 737 N N . ARG A 1 99 ? -12.514 -2.077 -6.790 1.00 97.62 99 ARG A N 1
ATOM 738 C CA . ARG A 1 99 ? -13.416 -3.027 -6.144 1.00 97.62 99 ARG A CA 1
ATOM 739 C C . ARG A 1 99 ? -12.772 -4.395 -6.200 1.00 97.62 99 ARG A C 1
ATOM 741 O O . ARG A 1 99 ? -12.484 -4.878 -7.290 1.00 97.62 99 ARG A O 1
ATOM 748 N N . GLY A 1 100 ? -12.533 -4.990 -5.045 1.00 95.19 100 GLY A N 1
ATOM 749 C CA . GLY A 1 100 ? -11.612 -6.108 -4.889 1.00 95.19 100 GLY A CA 1
ATOM 750 C C . GLY A 1 100 ? -10.319 -5.685 -4.202 1.00 95.19 100 GLY A C 1
ATOM 751 O O . GLY A 1 100 ? -9.971 -4.504 -4.131 1.00 95.19 100 GLY A O 1
ATOM 752 N N . ALA A 1 101 ? -9.608 -6.671 -3.668 1.00 96.12 101 ALA A N 1
ATOM 753 C CA . ALA A 1 101 ? -8.402 -6.453 -2.889 1.00 96.12 101 ALA A CA 1
ATOM 754 C C . ALA A 1 101 ? -7.190 -6.1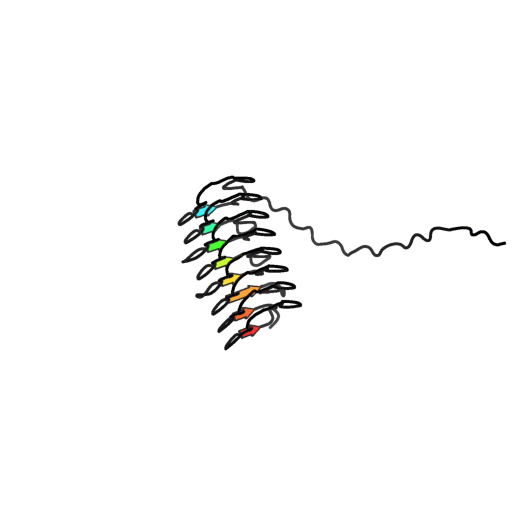24 -3.772 1.00 96.12 101 ALA A C 1
ATOM 756 O O . ALA A 1 101 ? -7.040 -6.643 -4.882 1.00 96.12 101 ALA A O 1
ATOM 757 N N . LEU A 1 102 ? -6.300 -5.288 -3.242 1.00 98.25 102 LEU A N 1
ATOM 758 C CA . LEU A 1 102 ? -4.969 -5.039 -3.789 1.00 98.25 102 LEU A CA 1
ATOM 759 C C . LEU A 1 102 ? -3.941 -5.699 -2.873 1.00 98.25 102 LEU A C 1
ATOM 761 O O . LEU A 1 102 ? -3.884 -5.395 -1.680 1.00 98.25 102 LEU A O 1
ATOM 765 N N . VAL A 1 103 ? -3.131 -6.595 -3.425 1.00 97.88 103 VAL A N 1
ATOM 766 C CA . VAL A 1 103 ? -2.179 -7.402 -2.658 1.00 97.88 103 VAL A CA 1
ATOM 767 C C . VAL A 1 103 ? -0.756 -7.102 -3.124 1.00 97.88 103 VAL A C 1
ATOM 769 O O . VAL A 1 103 ? -0.433 -7.276 -4.293 1.00 97.88 103 VAL A O 1
ATOM 772 N N . LEU A 1 104 ? 0.089 -6.631 -2.209 1.00 98.38 104 LEU A N 1
ATOM 773 C CA . LEU A 1 104 ? 1.499 -6.284 -2.415 1.00 98.38 104 LEU A CA 1
ATOM 774 C C . LEU A 1 104 ? 2.372 -6.915 -1.313 1.00 98.38 104 LEU A C 1
ATOM 776 O O . LEU A 1 104 ? 3.264 -6.256 -0.773 1.00 98.38 104 LEU A O 1
ATOM 780 N N . ARG A 1 105 ? 2.091 -8.164 -0.907 1.00 98.44 105 ARG A N 1
ATOM 781 C CA . ARG A 1 105 ? 2.850 -8.789 0.188 1.00 98.44 105 ARG A CA 1
ATOM 782 C C . ARG A 1 105 ? 4.301 -8.973 -0.217 1.00 98.44 105 ARG A C 1
ATOM 784 O O . ARG A 1 105 ? 4.577 -9.370 -1.350 1.00 98.44 105 ARG A O 1
ATOM 791 N N . ASP A 1 106 ? 5.204 -8.681 0.710 1.00 98.75 106 ASP A N 1
ATOM 792 C CA . ASP A 1 106 ? 6.653 -8.813 0.528 1.00 98.75 106 ASP A CA 1
ATOM 793 C C . ASP A 1 106 ? 7.193 -8.090 -0.725 1.00 98.75 106 ASP A C 1
ATOM 795 O O . ASP A 1 106 ? 8.259 -8.429 -1.243 1.00 98.75 106 ASP A O 1
ATOM 799 N N . ALA A 1 107 ? 6.454 -7.107 -1.254 1.00 98.81 107 ALA A N 1
ATOM 800 C CA . ALA A 1 107 ? 6.908 -6.305 -2.379 1.00 98.81 107 ALA A CA 1
ATOM 801 C C . ALA A 1 107 ? 8.028 -5.357 -1.931 1.00 98.81 107 ALA A C 1
ATOM 803 O O . ALA A 1 107 ? 8.002 -4.814 -0.822 1.00 98.81 107 ALA A O 1
ATOM 804 N N . ARG A 1 108 ? 8.996 -5.121 -2.817 1.00 98.94 108 ARG A N 1
ATOM 805 C CA . ARG A 1 108 ? 10.055 -4.131 -2.621 1.00 98.94 108 ARG A CA 1
ATOM 806 C C . ARG A 1 108 ? 9.840 -2.950 -3.554 1.00 98.94 108 ARG A C 1
ATOM 808 O O . ARG A 1 108 ? 9.727 -3.128 -4.763 1.00 98.94 108 ARG A O 1
ATOM 815 N N . ILE A 1 109 ? 9.821 -1.749 -2.992 1.00 98.88 109 ILE A N 1
ATOM 816 C CA . ILE A 1 109 ? 9.555 -0.510 -3.716 1.00 98.88 109 ILE A CA 1
ATOM 817 C C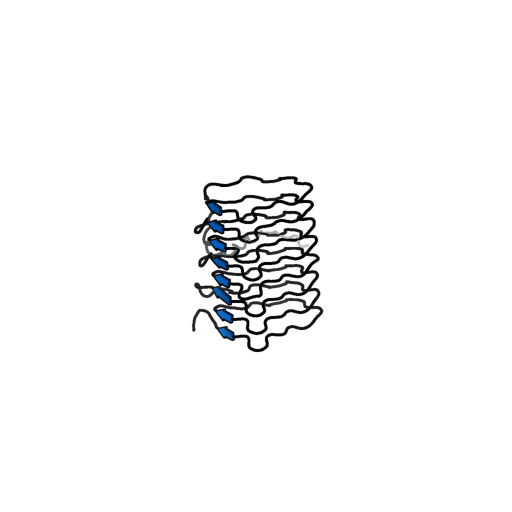 . ILE A 1 109 ? 10.656 0.493 -3.377 1.00 98.88 109 ILE A C 1
ATOM 819 O O . ILE A 1 109 ? 10.746 0.980 -2.253 1.00 98.88 109 ILE A O 1
ATOM 823 N N . ASP A 1 110 ? 11.504 0.820 -4.346 1.00 98.69 110 ASP A N 1
ATOM 824 C CA . ASP A 1 110 ? 12.617 1.762 -4.169 1.00 98.69 110 ASP A CA 1
ATOM 825 C C . ASP A 1 110 ? 12.135 3.234 -4.283 1.00 98.69 110 ASP A C 1
ATOM 827 O O . ASP A 1 110 ? 12.764 4.093 -4.904 1.00 98.69 110 ASP A O 1
ATOM 831 N N . GLY A 1 111 ? 10.990 3.542 -3.670 1.00 98.69 111 GLY A N 1
ATOM 832 C CA . GLY A 1 111 ? 10.323 4.841 -3.701 1.00 98.69 111 GLY A CA 1
ATOM 833 C C . GLY A 1 111 ? 8.998 4.801 -2.936 1.00 98.69 111 GLY A C 1
ATOM 834 O O . GLY A 1 111 ? 8.768 3.866 -2.183 1.00 98.69 111 GLY A O 1
ATOM 835 N N . PRO A 1 112 ? 8.124 5.816 -3.054 1.00 98.75 112 PRO A N 1
ATOM 836 C CA . PRO A 1 112 ? 6.934 5.920 -2.213 1.00 98.75 112 PRO A CA 1
ATOM 837 C C . PRO A 1 112 ? 5.772 5.036 -2.681 1.00 98.75 112 PRO A C 1
ATOM 839 O O . PRO A 1 112 ? 5.597 4.777 -3.875 1.00 98.75 112 PRO A O 1
ATOM 842 N N . VAL A 1 113 ? 4.889 4.704 -1.738 1.00 98.88 113 VAL A N 1
ATOM 843 C CA . VAL A 1 113 ? 3.543 4.180 -2.011 1.00 98.88 113 VAL A CA 1
ATOM 844 C C . VAL A 1 113 ? 2.540 5.317 -1.856 1.00 98.88 113 VAL A C 1
ATOM 846 O O . VAL A 1 113 ? 2.408 5.890 -0.776 1.00 98.88 113 VAL A O 1
ATOM 849 N N . ILE A 1 114 ? 1.825 5.670 -2.926 1.00 98.69 114 ILE A N 1
ATOM 850 C CA . ILE A 1 114 ? 0.855 6.772 -2.923 1.00 98.69 114 ILE A CA 1
ATOM 851 C C . ILE A 1 114 ? -0.536 6.260 -3.292 1.00 98.69 114 ILE A C 1
ATOM 853 O O . ILE A 1 114 ? -0.792 5.918 -4.445 1.00 98.69 114 ILE A O 1
ATOM 857 N N . LEU A 1 115 ? -1.442 6.306 -2.316 1.00 98.50 115 LEU A N 1
ATOM 858 C CA . LEU A 1 115 ? -2.874 6.008 -2.415 1.00 98.50 115 LEU A CA 1
ATOM 859 C C . LEU A 1 115 ? -3.756 7.271 -2.296 1.00 98.50 115 LEU A C 1
ATOM 861 O O . LEU A 1 115 ? -4.980 7.174 -2.234 1.00 98.50 115 LEU A O 1
ATOM 865 N N . SER A 1 116 ? -3.150 8.465 -2.222 1.00 97.81 116 SER A N 1
ATOM 866 C CA . SER A 1 116 ? -3.846 9.741 -1.989 1.00 97.81 116 SER A CA 1
ATOM 867 C C . SER A 1 116 ? -5.076 9.949 -2.883 1.00 97.81 116 SER A C 1
ATOM 869 O O . SER A 1 116 ? -4.980 9.934 -4.118 1.00 97.81 116 SER A O 1
ATOM 871 N N . GLY A 1 117 ? -6.227 10.194 -2.251 1.00 96.81 117 GLY A N 1
ATOM 872 C CA . GLY A 1 117 ? -7.513 10.402 -2.926 1.00 96.81 117 GLY A CA 1
ATOM 873 C C . GLY A 1 117 ? -8.066 9.181 -3.666 1.00 96.81 117 GLY A C 1
ATOM 874 O O . GLY A 1 117 ? -8.928 9.339 -4.531 1.00 96.81 117 GLY A O 1
ATOM 875 N N . GLY A 1 118 ? -7.548 7.983 -3.386 1.00 97.81 118 GLY A N 1
ATOM 876 C CA . GLY A 1 118 ? -8.055 6.720 -3.916 1.00 97.81 118 GLY A CA 1
ATOM 877 C C . GLY A 1 118 ? -9.222 6.139 -3.108 1.00 97.81 118 GLY A C 1
ATOM 878 O O . GLY A 1 118 ? -9.482 6.532 -1.965 1.00 97.81 118 GLY A O 1
ATOM 879 N N . ARG A 1 119 ? -9.917 5.170 -3.704 1.00 98.50 119 ARG A N 1
ATOM 880 C CA . ARG A 1 119 ? -10.995 4.398 -3.073 1.00 98.50 119 ARG A CA 1
ATOM 881 C C . ARG A 1 119 ? -10.793 2.908 -3.312 1.00 98.50 119 ARG A C 1
ATOM 883 O O . ARG A 1 119 ? -10.801 2.484 -4.465 1.00 98.50 119 ARG A O 1
ATOM 890 N N . ILE A 1 120 ? -10.676 2.133 -2.241 1.00 98.31 120 ILE A N 1
ATOM 891 C CA . ILE A 1 120 ? -10.521 0.675 -2.292 1.00 98.31 120 ILE A CA 1
ATOM 892 C C . ILE A 1 120 ? -11.667 0.032 -1.512 1.00 98.31 120 ILE A C 1
ATOM 894 O O . ILE A 1 120 ? -11.899 0.377 -0.354 1.00 98.31 120 ILE A O 1
ATOM 898 N N . GLU A 1 121 ? -12.389 -0.884 -2.151 1.00 97.56 121 GLU A N 1
ATOM 899 C CA . GLU A 1 121 ? -13.584 -1.528 -1.604 1.00 97.56 121 GLU A CA 1
ATOM 900 C C . GLU A 1 121 ? -13.449 -3.057 -1.689 1.00 97.56 121 GLU A C 1
ATOM 902 O O . GLU A 1 121 ? -13.559 -3.643 -2.762 1.00 97.56 121 GLU A O 1
ATOM 907 N N . ALA A 1 122 ? -13.227 -3.700 -0.543 1.00 94.38 122 ALA A N 1
ATOM 908 C CA . ALA A 1 122 ? -13.319 -5.145 -0.336 1.00 94.38 122 ALA A CA 1
ATOM 909 C C . ALA A 1 122 ? -13.835 -5.415 1.100 1.00 94.38 122 ALA A C 1
ATOM 911 O O . ALA A 1 122 ? -13.051 -5.774 1.984 1.00 94.38 122 ALA A O 1
ATOM 912 N N . PRO A 1 123 ? -15.139 -5.190 1.368 1.00 91.06 123 PRO A N 1
ATOM 913 C CA . PRO A 1 123 ? -15.704 -5.105 2.723 1.00 91.06 123 PRO A CA 1
ATOM 914 C C . PRO A 1 123 ? -15.494 -6.355 3.586 1.00 91.06 123 PRO A C 1
ATOM 916 O O . PRO A 1 123 ? -15.348 -6.234 4.801 1.00 91.06 123 PRO A O 1
ATOM 919 N N . ASP A 1 124 ? -15.441 -7.534 2.965 1.00 85.38 124 ASP A N 1
ATOM 920 C CA . ASP A 1 124 ? -15.318 -8.822 3.654 1.00 85.38 124 ASP A CA 1
ATOM 921 C C . ASP A 1 124 ? -13.866 -9.305 3.810 1.00 85.38 124 ASP A C 1
ATOM 923 O O . ASP A 1 124 ? -13.631 -10.433 4.253 1.00 85.38 124 ASP A O 1
ATOM 927 N N . GLY A 1 125 ? -12.875 -8.489 3.433 1.00 87.25 125 GLY A N 1
ATOM 928 C CA . GLY A 1 125 ? -11.483 -8.922 3.371 1.00 87.25 125 GLY A CA 1
ATOM 929 C C . GLY A 1 125 ? -10.447 -7.834 3.630 1.00 87.25 125 GLY A C 1
ATOM 930 O O . GLY A 1 125 ? -10.719 -6.755 4.158 1.00 87.25 125 GLY A O 1
ATOM 931 N N . ARG A 1 126 ? -9.209 -8.162 3.253 1.00 93.12 126 ARG A N 1
ATOM 932 C CA . ARG A 1 126 ? -8.055 -7.262 3.320 1.00 93.12 126 ARG A CA 1
ATOM 933 C C . ARG A 1 126 ? -8.024 -6.427 2.049 1.00 93.12 126 ARG A C 1
ATOM 935 O O . ARG A 1 126 ? -7.451 -6.851 1.050 1.00 93.12 126 ARG A O 1
ATOM 942 N N . ALA A 1 127 ? -8.693 -5.281 2.076 1.00 96.62 127 ALA A N 1
ATOM 943 C CA . ALA A 1 127 ? -8.846 -4.409 0.916 1.00 96.62 127 ALA A CA 1
ATOM 944 C C . ALA A 1 127 ? -7.504 -3.955 0.341 1.00 96.62 127 ALA A C 1
ATOM 946 O O . ALA A 1 127 ? -7.315 -3.965 -0.875 1.00 96.62 127 ALA A O 1
ATOM 947 N N . PHE A 1 128 ? -6.545 -3.635 1.205 1.00 98.19 128 PHE A N 1
ATOM 948 C CA . PHE A 1 128 ? -5.171 -3.387 0.794 1.00 98.19 128 PHE A CA 1
ATOM 949 C C . PHE A 1 128 ? -4.232 -4.165 1.705 1.00 98.19 128 PHE A C 1
ATOM 951 O O . PHE A 1 128 ? -4.106 -3.849 2.887 1.00 98.19 128 PHE A O 1
ATOM 958 N N . ASN A 1 129 ? -3.583 -5.191 1.163 1.00 98.19 129 ASN A N 1
ATOM 959 C CA . ASN A 1 129 ? -2.672 -6.046 1.908 1.00 98.19 129 ASN A CA 1
ATOM 960 C C . ASN A 1 129 ? -1.232 -5.823 1.449 1.00 98.19 129 ASN A C 1
ATOM 962 O O . ASN A 1 129 ? -0.817 -6.346 0.419 1.00 98.19 129 ASN A O 1
ATOM 966 N N . ALA A 1 130 ? -0.471 -5.088 2.250 1.00 98.31 130 ALA A N 1
ATOM 967 C CA . ALA A 1 130 ? 0.957 -4.867 2.070 1.00 98.31 130 ALA A CA 1
ATOM 968 C C . ALA A 1 130 ? 1.750 -5.378 3.283 1.00 98.31 130 ALA A C 1
ATOM 970 O O . ALA A 1 130 ? 2.694 -4.738 3.746 1.00 98.31 130 ALA A O 1
ATOM 971 N N . SER A 1 131 ? 1.358 -6.538 3.823 1.00 98.56 131 SER A N 1
ATOM 972 C CA . SER A 1 131 ? 2.160 -7.232 4.832 1.00 98.56 131 SER A CA 1
ATOM 973 C C . SER A 1 131 ? 3.582 -7.478 4.328 1.00 98.56 131 SER A C 1
ATOM 975 O O . SER A 1 131 ? 3.768 -7.926 3.199 1.00 98.56 131 SER A O 1
ATOM 977 N N . GLY A 1 132 ? 4.578 -7.174 5.159 1.00 98.62 132 GLY A N 1
ATOM 978 C CA . GLY A 1 132 ? 5.990 -7.382 4.829 1.00 98.62 132 GLY A CA 1
ATOM 979 C C . GLY A 1 132 ? 6.545 -6.473 3.726 1.00 98.62 132 GLY A C 1
ATOM 980 O O . GLY A 1 132 ? 7.692 -6.656 3.327 1.00 98.62 132 GLY A O 1
ATOM 981 N N . ILE A 1 133 ? 5.780 -5.488 3.231 1.00 98.81 133 ILE A N 1
ATOM 982 C CA . ILE A 1 133 ? 6.272 -4.555 2.208 1.00 98.81 133 ILE A CA 1
ATOM 983 C C . ILE A 1 133 ? 7.537 -3.836 2.690 1.00 98.81 133 ILE A C 1
ATOM 985 O O . ILE A 1 133 ? 7.623 -3.428 3.849 1.00 98.81 133 ILE A O 1
ATOM 989 N N . ASN A 1 134 ? 8.496 -3.640 1.790 1.00 98.81 134 ASN A N 1
ATOM 990 C CA . ASN A 1 134 ? 9.665 -2.801 2.016 1.00 98.81 134 ASN A CA 1
ATOM 991 C C . ASN A 1 134 ? 9.644 -1.640 1.020 1.00 98.81 134 ASN A C 1
ATOM 993 O O . ASN A 1 134 ? 9.830 -1.843 -0.178 1.00 98.81 134 ASN A O 1
ATOM 997 N N . THR A 1 135 ? 9.392 -0.432 1.514 1.00 98.75 135 THR A N 1
ATOM 998 C CA . THR A 1 135 ? 9.393 0.798 0.718 1.00 98.75 135 THR A CA 1
ATOM 999 C C . THR A 1 135 ? 10.487 1.722 1.224 1.00 98.75 135 THR A C 1
ATOM 1001 O O . THR A 1 135 ? 10.499 2.051 2.405 1.00 98.75 135 THR A O 1
ATOM 1004 N N . THR A 1 136 ? 11.389 2.188 0.358 1.00 98.69 136 THR A N 1
ATOM 1005 C CA . THR A 1 136 ? 12.409 3.176 0.764 1.00 98.69 136 THR A CA 1
ATOM 1006 C C . THR A 1 136 ? 11.809 4.571 0.948 1.00 98.69 136 THR A C 1
ATOM 1008 O O . THR A 1 136 ? 12.378 5.406 1.646 1.00 98.69 136 THR A O 1
ATOM 1011 N N . GLY A 1 137 ? 10.648 4.835 0.337 1.00 98.50 137 GLY A N 1
ATOM 1012 C CA . GLY A 1 137 ? 9.884 6.063 0.522 1.00 98.50 137 GLY A CA 1
ATOM 1013 C C . GLY A 1 137 ? 8.782 5.946 1.577 1.00 98.50 137 GLY A C 1
ATOM 1014 O O . GLY A 1 137 ? 8.556 4.899 2.181 1.00 98.50 137 GLY A O 1
ATOM 1015 N N . GLY A 1 138 ? 8.048 7.046 1.759 1.00 98.56 138 GLY A N 1
ATOM 1016 C CA . GLY A 1 138 ? 6.869 7.082 2.625 1.00 98.56 138 GLY A CA 1
ATOM 1017 C C . GLY A 1 138 ? 5.647 6.370 2.036 1.00 98.56 138 GLY A C 1
ATOM 1018 O O . GLY A 1 138 ? 5.550 6.139 0.827 1.00 98.56 138 GLY A O 1
ATOM 1019 N N . PHE A 1 139 ? 4.685 6.089 2.910 1.00 98.75 139 PHE A N 1
ATOM 1020 C CA . PHE A 1 139 ? 3.377 5.542 2.571 1.00 98.75 139 PHE A CA 1
ATOM 1021 C C . PHE A 1 139 ? 2.312 6.624 2.762 1.00 98.75 139 PHE A C 1
ATOM 1023 O O . PHE A 1 139 ? 2.097 7.108 3.873 1.00 98.75 139 PHE A O 1
ATOM 1030 N N . PHE A 1 140 ? 1.636 7.017 1.685 1.00 98.69 140 PHE A N 1
ATOM 1031 C CA . PHE A 1 140 ? 0.729 8.163 1.671 1.00 98.69 140 PHE A CA 1
ATOM 1032 C C . PHE A 1 140 ? -0.684 7.748 1.266 1.00 98.69 140 PHE A C 1
ATOM 1034 O O . PHE A 1 140 ? -0.982 7.579 0.086 1.00 98.69 140 PHE A O 1
ATOM 1041 N N . ALA A 1 141 ? -1.572 7.650 2.245 1.00 98.06 141 ALA A N 1
ATOM 1042 C CA . ALA A 1 141 ? -2.992 7.363 2.103 1.00 98.06 141 ALA A CA 1
ATOM 1043 C C . ALA A 1 141 ? -3.804 8.511 2.724 1.00 98.06 141 ALA A C 1
ATOM 1045 O O . ALA A 1 141 ? -4.532 8.340 3.695 1.00 98.06 141 ALA A O 1
ATOM 1046 N N . ARG A 1 142 ? -3.638 9.708 2.153 1.00 95.94 142 ARG A N 1
ATOM 1047 C CA . ARG A 1 142 ? -4.258 10.967 2.602 1.00 95.94 142 ARG A CA 1
ATOM 1048 C C . ARG A 1 142 ? -5.237 11.523 1.562 1.00 95.94 142 ARG A C 1
ATOM 1050 O O . ARG A 1 142 ? -5.630 10.820 0.631 1.00 95.94 142 ARG A O 1
ATOM 1057 N N . ASP A 1 143 ? -5.606 12.794 1.695 1.00 94.81 143 ASP A N 1
ATOM 1058 C CA . ASP A 1 143 ? -6.418 13.530 0.719 1.00 94.81 143 ASP A CA 1
ATOM 1059 C C . ASP A 1 143 ? -7.774 12.846 0.473 1.00 94.81 143 ASP A C 1
ATOM 1061 O O . ASP A 1 143 ? -8.145 12.554 -0.661 1.00 94.81 143 ASP A O 1
ATOM 1065 N N . ALA A 1 144 ? -8.501 12.552 1.559 1.00 92.69 144 ALA A N 1
ATOM 1066 C CA . ALA A 1 144 ? -9.784 11.842 1.538 1.00 92.69 144 ALA A CA 1
ATOM 1067 C C . ALA A 1 144 ? -9.742 10.404 0.974 1.00 92.69 144 ALA A C 1
ATOM 1069 O O . ALA A 1 144 ? -10.786 9.893 0.560 1.00 92.69 144 ALA A O 1
ATOM 1070 N N . PHE A 1 145 ? -8.580 9.737 1.008 1.00 98.12 145 PHE A N 1
ATOM 1071 C CA . PHE A 1 145 ? -8.472 8.297 0.753 1.00 98.12 145 PHE A CA 1
ATOM 1072 C C . PHE A 1 145 ? -9.514 7.504 1.559 1.00 98.12 145 PHE A C 1
ATOM 1074 O O . PHE A 1 145 ? -9.747 7.788 2.738 1.00 98.12 145 PHE A O 1
ATOM 1081 N N . SER A 1 146 ? -10.136 6.512 0.920 1.00 97.88 146 SER A N 1
ATOM 1082 C CA . SER A 1 146 ? -11.126 5.637 1.552 1.00 97.88 146 SER A CA 1
ATOM 1083 C C . SER A 1 146 ? -10.803 4.164 1.334 1.00 97.88 146 SER A C 1
ATOM 1085 O O . SER A 1 146 ? -10.509 3.745 0.214 1.00 97.88 146 SER A O 1
ATOM 1087 N N . CYS A 1 147 ? -10.881 3.393 2.414 1.00 97.81 147 CYS A N 1
ATOM 1088 C CA . CYS A 1 147 ? -10.685 1.952 2.430 1.00 97.81 147 CYS A CA 1
ATOM 1089 C C . CYS A 1 147 ? -11.856 1.296 3.165 1.00 97.81 147 CYS A C 1
ATOM 1091 O O . CYS A 1 147 ? -12.083 1.558 4.352 1.00 97.81 147 CYS A O 1
ATOM 1093 N N . THR A 1 148 ? -12.603 0.461 2.453 1.00 97.06 148 THR A N 1
ATOM 1094 C CA . THR A 1 148 ? -13.657 -0.383 3.017 1.00 97.06 148 THR A CA 1
ATOM 1095 C C . THR A 1 148 ? -13.184 -1.828 2.977 1.00 97.06 148 THR A C 1
ATOM 1097 O O . THR A 1 148 ? -12.969 -2.371 1.898 1.00 97.06 148 THR A O 1
ATOM 1100 N N . GLY A 1 149 ? -13.005 -2.421 4.152 1.00 95.38 149 GLY A N 1
ATOM 1101 C CA . GLY A 1 149 ? -12.155 -3.584 4.395 1.00 95.38 149 GLY A CA 1
ATOM 1102 C C . GLY A 1 149 ? -10.855 -3.179 5.099 1.00 95.38 149 GLY A C 1
ATOM 1103 O O . GLY A 1 149 ? -10.569 -1.993 5.289 1.00 95.38 149 GLY A O 1
ATOM 1104 N N . GLU A 1 150 ? -10.061 -4.168 5.495 1.00 96.69 150 GLU A N 1
ATOM 1105 C CA . GLU A 1 150 ? -8.846 -3.946 6.287 1.00 96.69 150 GLU A CA 1
ATOM 1106 C C . GLU A 1 150 ? -7.700 -3.369 5.433 1.00 96.69 150 GLU A C 1
ATOM 1108 O O . GLU A 1 150 ? -7.356 -3.909 4.374 1.00 96.69 150 GLU A O 1
ATOM 1113 N N . LEU A 1 151 ? -7.074 -2.292 5.923 1.00 98.25 151 LEU A N 1
ATOM 1114 C CA . LEU A 1 151 ? -5.769 -1.817 5.464 1.00 98.25 151 LEU A CA 1
ATOM 1115 C C . LEU A 1 151 ? -4.679 -2.517 6.285 1.00 98.25 151 LEU A C 1
ATOM 1117 O O . LEU A 1 151 ? -4.489 -2.201 7.460 1.00 98.25 151 LEU A O 1
ATOM 1121 N N . ARG A 1 152 ? -3.957 -3.461 5.679 1.00 98.25 152 ARG A N 1
ATOM 1122 C CA . ARG A 1 152 ? -2.935 -4.264 6.359 1.00 98.25 152 ARG A CA 1
ATOM 1123 C C . ARG A 1 152 ? -1.523 -3.854 5.956 1.00 98.25 152 ARG A C 1
ATOM 1125 O O . ARG A 1 152 ? -1.142 -3.942 4.792 1.00 98.25 152 ARG A O 1
ATOM 1132 N N . LEU A 1 153 ? -0.744 -3.483 6.963 1.00 98.62 153 LEU A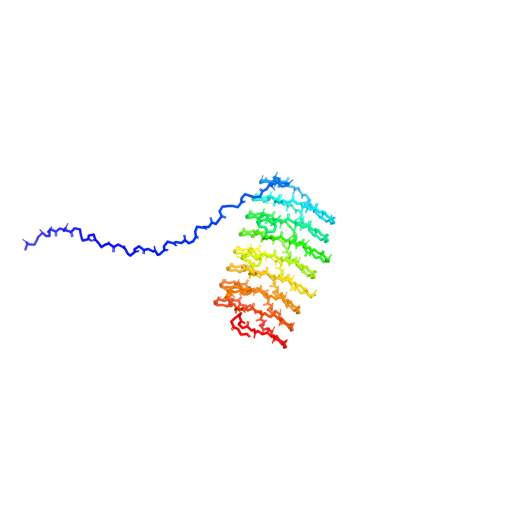 N 1
ATOM 1133 C CA . LEU A 1 153 ? 0.664 -3.092 6.938 1.00 98.62 153 LEU A CA 1
ATOM 1134 C C . LEU A 1 153 ? 1.490 -3.910 7.954 1.00 98.62 153 LEU A C 1
ATOM 1136 O O . LEU A 1 153 ? 2.534 -3.449 8.410 1.00 98.62 153 LEU A O 1
ATOM 1140 N N . SER A 1 154 ? 1.036 -5.109 8.349 1.00 98.38 154 SER A N 1
ATOM 1141 C CA . SER A 1 154 ? 1.759 -5.958 9.312 1.00 98.38 154 SER A CA 1
ATOM 1142 C C . SER A 1 154 ? 3.207 -6.177 8.878 1.00 98.38 154 SER A C 1
ATOM 1144 O O . SER A 1 154 ? 3.457 -6.549 7.730 1.00 98.38 154 SER A O 1
ATOM 1146 N N . SER A 1 155 ? 4.156 -5.960 9.785 1.00 98.50 155 SER A N 1
ATOM 1147 C CA . SER A 1 155 ? 5.597 -6.104 9.532 1.00 98.50 155 SER A CA 1
ATOM 1148 C C . SER A 1 155 ? 6.155 -5.245 8.381 1.00 98.50 155 SER A C 1
ATOM 1150 O O . SER A 1 155 ? 7.290 -5.464 7.957 1.00 98.50 155 SER A O 1
ATOM 1152 N N . ALA A 1 156 ? 5.407 -4.249 7.891 1.00 98.75 156 ALA A N 1
ATOM 1153 C CA . ALA A 1 156 ? 5.865 -3.342 6.842 1.00 98.75 156 ALA A CA 1
ATOM 1154 C C . ALA A 1 156 ? 7.104 -2.549 7.287 1.00 98.75 156 ALA A C 1
ATOM 1156 O O . ALA A 1 156 ? 7.157 -2.059 8.414 1.00 98.75 156 ALA A O 1
ATOM 1157 N N . GLN A 1 157 ? 8.080 -2.392 6.397 1.00 98.88 157 GLN A N 1
ATOM 1158 C CA . GLN A 1 157 ? 9.219 -1.491 6.558 1.00 98.88 157 GLN A CA 1
ATOM 1159 C C . GLN A 1 157 ? 8.998 -0.270 5.660 1.00 98.88 157 GLN A C 1
ATOM 1161 O O . GLN A 1 157 ? 8.987 -0.385 4.433 1.00 98.88 157 GLN A O 1
ATOM 1166 N N . ILE A 1 158 ? 8.785 0.894 6.272 1.00 98.81 158 ILE A N 1
ATOM 1167 C CA . ILE A 1 158 ? 8.507 2.151 5.578 1.00 98.81 158 ILE A CA 1
ATOM 1168 C C . ILE A 1 158 ? 9.664 3.112 5.849 1.00 98.81 158 ILE A C 1
ATOM 1170 O O . ILE A 1 158 ? 9.771 3.647 6.946 1.00 98.81 158 ILE A O 1
ATOM 1174 N N . GLY A 1 159 ? 10.505 3.362 4.845 1.00 98.69 159 GLY A N 1
ATOM 1175 C CA . GLY A 1 159 ? 11.690 4.233 4.908 1.00 98.69 159 GLY A CA 1
ATOM 1176 C C . GLY A 1 159 ? 11.385 5.736 4.997 1.00 98.69 159 GLY A C 1
ATOM 1177 O O . GLY A 1 159 ? 12.281 6.572 4.937 1.00 98.69 159 GLY A O 1
ATOM 1178 N N . GLY A 1 160 ? 10.109 6.101 5.115 1.00 98.50 160 GLY A N 1
ATOM 1179 C CA . GLY A 1 160 ? 9.654 7.478 5.259 1.00 98.50 160 GLY A CA 1
ATOM 1180 C C . GLY A 1 160 ? 8.404 7.582 6.136 1.00 98.50 160 GLY A C 1
ATOM 1181 O O . GLY A 1 160 ? 8.077 6.656 6.875 1.00 98.50 160 GLY A O 1
ATOM 1182 N N . PRO A 1 161 ? 7.662 8.702 6.070 1.00 98.56 161 PRO A N 1
ATOM 1183 C CA . PRO A 1 161 ? 6.469 8.879 6.888 1.00 98.56 161 PRO A CA 1
ATOM 1184 C C . PRO A 1 161 ? 5.324 7.954 6.451 1.00 98.56 161 PRO A C 1
ATOM 1186 O O . PRO A 1 161 ? 5.154 7.682 5.261 1.00 98.56 161 PRO A O 1
ATOM 1189 N N . LEU A 1 162 ? 4.487 7.566 7.414 1.00 98.69 162 LEU A N 1
ATOM 1190 C CA . LEU A 1 162 ? 3.164 6.989 7.173 1.00 98.69 162 LEU A CA 1
ATOM 1191 C C . LEU A 1 162 ? 2.116 8.090 7.354 1.00 98.69 162 LEU A C 1
ATOM 1193 O O . LEU A 1 162 ? 1.897 8.586 8.458 1.00 98.69 162 LEU A O 1
ATOM 1197 N N . ASP A 1 163 ? 1.472 8.494 6.267 1.00 98.69 163 ASP A N 1
ATOM 1198 C CA . ASP A 1 163 ? 0.523 9.604 6.246 1.00 98.69 163 ASP A CA 1
ATOM 1199 C C . ASP A 1 163 ? -0.886 9.117 5.899 1.00 98.69 163 ASP A C 1
ATOM 1201 O O . ASP A 1 163 ? -1.184 8.750 4.764 1.00 98.69 163 ASP A O 1
ATOM 1205 N N . LEU A 1 164 ? -1.741 9.133 6.912 1.00 98.38 164 LEU A N 1
ATOM 1206 C CA . LEU A 1 164 ? -3.153 8.769 6.919 1.00 98.38 164 LEU A CA 1
ATOM 1207 C C . LEU A 1 164 ? -4.038 9.999 7.187 1.00 98.38 164 LEU A C 1
ATOM 1209 O O . LEU A 1 164 ? -5.187 9.865 7.623 1.00 98.38 164 LEU A O 1
ATOM 1213 N N . ALA A 1 165 ? -3.513 11.216 7.004 1.00 97.94 165 ALA A N 1
ATOM 1214 C CA . ALA A 1 165 ? -4.266 12.432 7.275 1.00 97.94 165 ALA A CA 1
ATOM 1215 C C . ALA A 1 165 ? -5.560 12.468 6.448 1.00 97.94 165 ALA A C 1
ATOM 1217 O O . ALA A 1 165 ? -5.548 12.290 5.230 1.00 97.94 165 ALA A O 1
ATOM 1218 N N . THR A 1 166 ? -6.689 12.737 7.106 1.00 97.25 166 THR A N 1
ATOM 1219 C CA . THR A 1 166 ? -8.043 12.779 6.519 1.00 97.25 166 THR A CA 1
ATOM 1220 C C . THR A 1 166 ? -8.537 11.469 5.885 1.00 97.25 166 THR A C 1
ATOM 1222 O O . THR A 1 166 ? -9.561 11.473 5.195 1.00 97.25 166 THR A O 1
ATOM 1225 N N . ALA A 1 167 ? -7.842 10.349 6.105 1.00 98.06 167 ALA A N 1
ATOM 1226 C CA . ALA A 1 167 ? -8.255 9.051 5.587 1.00 98.06 167 ALA A CA 1
ATOM 1227 C C . ALA A 1 167 ? -9.551 8.554 6.246 1.00 98.06 167 ALA A C 1
ATOM 1229 O O . ALA A 1 167 ? -9.876 8.899 7.389 1.00 98.06 167 ALA A O 1
ATOM 1230 N N . ARG A 1 168 ? -10.288 7.711 5.522 1.00 98.06 168 ARG A N 1
ATOM 1231 C CA . ARG A 1 168 ? -11.482 7.016 6.011 1.00 98.06 168 ARG A CA 1
ATOM 1232 C C . ARG A 1 168 ? -11.264 5.517 5.907 1.00 98.06 168 ARG A C 1
ATOM 1234 O O . ARG A 1 168 ? -11.248 4.974 4.806 1.00 98.06 168 ARG A O 1
ATOM 1241 N N . LEU A 1 169 ? -11.077 4.869 7.044 1.00 97.62 169 LEU A N 1
ATOM 1242 C CA . LEU A 1 169 ? -10.872 3.430 7.140 1.00 97.62 169 LEU A CA 1
ATOM 1243 C C . LEU A 1 169 ? -12.108 2.814 7.789 1.00 97.62 169 LEU A C 1
ATOM 1245 O O . LEU A 1 169 ? -12.622 3.327 8.780 1.00 97.62 169 LEU A O 1
ATOM 1249 N N . SER A 1 170 ? -12.619 1.734 7.221 1.00 95.62 170 SER A N 1
ATOM 1250 C CA . SER A 1 170 ? -13.813 1.076 7.744 1.00 95.62 170 SER A CA 1
ATOM 1251 C C . SER A 1 170 ? -13.712 -0.421 7.537 1.00 95.62 170 SER A C 1
ATOM 1253 O O . SER A 1 170 ? -13.473 -0.867 6.421 1.00 95.62 170 SER A O 1
ATOM 1255 N N . CYS A 1 171 ? -13.920 -1.188 8.598 1.00 88.56 171 CYS A N 1
ATOM 1256 C CA . CYS A 1 171 ? -14.003 -2.637 8.557 1.00 88.56 171 CYS A CA 1
ATOM 1257 C C . CYS A 1 171 ? -15.388 -3.047 9.066 1.00 88.56 171 CYS A C 1
ATOM 1259 O O . CYS A 1 171 ? -15.745 -2.764 10.207 1.00 88.56 171 CYS A O 1
ATOM 1261 N N . GLY A 1 172 ? -16.208 -3.645 8.198 1.00 72.75 172 GLY A N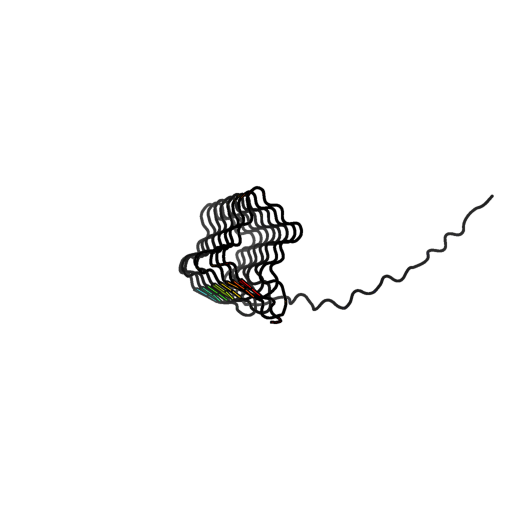 1
ATOM 1262 C CA . GLY A 1 172 ? -17.629 -3.897 8.479 1.00 72.75 172 GLY A CA 1
ATOM 1263 C C . GLY A 1 172 ? -17.910 -5.122 9.354 1.00 72.75 172 GLY A C 1
ATOM 1264 O O . GLY A 1 172 ? -19.064 -5.386 9.671 1.00 72.75 172 GLY A O 1
ATOM 1265 N N . ASN A 1 173 ? -16.882 -5.886 9.723 1.00 75.19 173 ASN A N 1
ATOM 1266 C CA . ASN A 1 173 ? -17.024 -7.219 10.315 1.00 75.19 173 ASN A CA 1
ATOM 1267 C C . ASN A 1 173 ? -16.473 -7.336 11.749 1.00 75.19 173 ASN A C 1
ATOM 1269 O O . ASN A 1 173 ? -16.217 -8.448 12.205 1.00 75.19 173 ASN A O 1
ATOM 1273 N N . GLY A 1 174 ? -16.262 -6.222 12.459 1.00 70.94 174 GLY A N 1
ATOM 1274 C CA . GLY A 1 174 ? -15.664 -6.256 13.803 1.00 70.94 174 GLY A CA 1
ATOM 1275 C C . GLY A 1 174 ? -14.134 -6.365 13.816 1.00 70.94 174 GLY A C 1
ATOM 1276 O O . GLY A 1 174 ? -13.544 -6.430 14.888 1.00 70.94 174 GLY A O 1
ATOM 1277 N N . GLY A 1 175 ? -13.491 -6.420 12.645 1.00 86.62 175 GLY A N 1
ATOM 1278 C CA . GLY A 1 175 ? -12.043 -6.552 12.513 1.00 86.62 175 GLY A CA 1
ATOM 1279 C C . GLY A 1 175 ? -11.274 -5.229 12.541 1.00 86.62 175 GLY A C 1
ATOM 1280 O O . GLY A 1 175 ? -11.794 -4.152 12.853 1.00 86.62 175 GLY A O 1
ATOM 1281 N N . ASN A 1 176 ? -10.000 -5.318 12.163 1.00 92.88 176 ASN A N 1
ATOM 1282 C CA . ASN A 1 176 ? -9.105 -4.172 12.097 1.00 92.88 176 ASN A CA 1
ATOM 1283 C C . ASN A 1 176 ? -9.444 -3.309 10.868 1.00 92.88 176 ASN A C 1
ATOM 1285 O O . ASN A 1 176 ? -9.584 -3.803 9.751 1.00 92.88 176 ASN A O 1
ATOM 1289 N N . ALA A 1 177 ? -9.586 -2.000 11.070 1.00 96.56 177 ALA A N 1
ATOM 1290 C CA . ALA A 1 177 ? -9.631 -1.012 9.993 1.00 96.56 177 ALA A CA 1
ATOM 1291 C C . ALA A 1 177 ? -8.215 -0.680 9.498 1.00 96.56 177 ALA A C 1
ATOM 1293 O O . ALA A 1 177 ? -7.996 -0.518 8.298 1.00 96.56 177 ALA A O 1
ATOM 1294 N N . LEU A 1 178 ? -7.256 -0.621 10.428 1.00 97.44 178 LEU A N 1
ATOM 1295 C CA . LEU A 1 178 ? -5.821 -0.560 10.162 1.00 97.44 178 LEU A CA 1
ATOM 1296 C C . LEU A 1 178 ? -5.131 -1.629 11.005 1.00 97.44 178 LEU A C 1
ATOM 1298 O O . LEU A 1 178 ? -5.296 -1.650 12.219 1.00 97.44 178 LEU A O 1
ATOM 1302 N N . GLU A 1 179 ? -4.331 -2.466 10.362 1.00 97.62 179 GLU A N 1
ATOM 1303 C CA . GLU A 1 179 ? -3.487 -3.471 11.001 1.00 97.62 179 GLU A CA 1
ATOM 1304 C C . GLU A 1 179 ? -2.028 -3.150 10.673 1.00 97.62 179 GLU A C 1
ATOM 1306 O O . GLU A 1 179 ? -1.593 -3.359 9.543 1.00 97.62 179 GLU A O 1
ATOM 1311 N N . ALA A 1 180 ? -1.267 -2.626 11.629 1.00 97.94 180 ALA A N 1
ATOM 1312 C CA . ALA A 1 180 ? 0.139 -2.263 11.449 1.00 97.94 180 ALA A CA 1
ATOM 1313 C C . ALA A 1 180 ? 1.055 -2.946 12.475 1.00 97.94 180 ALA A C 1
ATOM 1315 O O . ALA A 1 180 ? 2.129 -2.424 12.798 1.00 97.94 180 ALA A O 1
ATOM 1316 N N . THR A 1 181 ? 0.651 -4.117 12.982 1.00 98.38 181 THR A N 1
ATOM 1317 C CA . THR A 1 181 ? 1.434 -4.847 13.977 1.00 98.38 181 THR A CA 1
ATOM 1318 C C . THR A 1 181 ? 2.850 -5.130 13.483 1.00 98.38 181 THR A C 1
ATOM 1320 O O . THR A 1 181 ? 3.054 -5.687 12.402 1.00 98.38 181 THR A O 1
ATOM 1323 N N . GLY A 1 182 ? 3.846 -4.732 14.275 1.00 97.94 182 GLY A N 1
ATOM 1324 C CA . GLY A 1 182 ? 5.263 -4.977 13.999 1.00 97.94 182 GLY A CA 1
ATOM 1325 C C . GLY A 1 182 ? 5.841 -4.170 12.834 1.00 97.94 182 GLY A C 1
ATOM 1326 O O . GLY A 1 182 ? 6.971 -4.433 12.418 1.00 97.94 182 GLY A O 1
ATOM 1327 N N . ALA A 1 183 ? 5.094 -3.207 12.286 1.00 98.69 183 ALA A N 1
ATOM 1328 C CA . ALA A 1 183 ? 5.614 -2.314 11.261 1.00 98.69 183 ALA A CA 1
ATOM 1329 C C . ALA A 1 183 ? 6.737 -1.417 11.819 1.00 98.69 183 ALA A C 1
ATOM 1331 O O . ALA A 1 183 ? 6.800 -1.121 13.015 1.00 98.69 183 ALA A O 1
ATOM 1332 N N . ALA A 1 184 ? 7.633 -0.967 10.948 1.00 98.75 184 ALA A N 1
ATOM 1333 C CA . ALA A 1 184 ? 8.650 0.026 11.254 1.00 98.75 184 ALA A CA 1
ATOM 1334 C C . ALA A 1 184 ? 8.500 1.214 10.303 1.00 98.75 184 ALA A C 1
ATOM 1336 O O . ALA A 1 184 ? 8.458 1.040 9.087 1.00 98.75 184 ALA A O 1
ATOM 1337 N N . VAL A 1 185 ? 8.417 2.416 10.868 1.00 98.75 185 VAL A N 1
ATOM 1338 C CA . VAL A 1 185 ? 8.270 3.674 10.134 1.00 98.75 185 VAL A CA 1
ATOM 1339 C C . VAL A 1 185 ? 9.470 4.563 10.440 1.00 98.75 185 VAL A C 1
ATOM 1341 O O . VAL A 1 185 ? 9.631 5.054 11.562 1.00 98.75 185 VAL A O 1
ATOM 1344 N N . GLU A 1 186 ? 10.305 4.795 9.434 1.00 98.50 186 GLU A N 1
ATOM 1345 C CA . GLU A 1 186 ? 11.430 5.728 9.469 1.00 98.50 186 GLU A CA 1
ATOM 1346 C C . GLU A 1 186 ? 10.942 7.160 9.191 1.00 98.50 186 GLU A C 1
ATOM 1348 O O . GLU A 1 186 ? 11.299 7.822 8.219 1.00 98.50 186 GLU A O 1
ATOM 1353 N N . GLY A 1 187 ? 10.064 7.653 10.060 1.00 97.88 187 GLY A N 1
ATOM 1354 C CA . GLY A 1 187 ? 9.513 8.996 9.980 1.00 97.88 187 GLY A CA 1
ATOM 1355 C C . GLY A 1 187 ? 8.354 9.201 10.944 1.00 97.88 187 GLY A C 1
ATOM 1356 O O . GLY A 1 187 ? 8.180 8.464 11.912 1.00 97.88 187 GLY A O 1
ATOM 1357 N N . ASP A 1 188 ? 7.550 10.225 10.670 1.00 98.31 188 ASP A N 1
ATOM 1358 C CA . ASP A 1 188 ? 6.321 10.487 11.417 1.00 98.31 188 ASP A CA 1
ATOM 1359 C C . ASP A 1 188 ? 5.187 9.559 10.963 1.00 98.31 188 ASP A C 1
ATOM 1361 O O . ASP A 1 188 ? 5.014 9.317 9.766 1.00 98.31 188 ASP A O 1
ATOM 1365 N N . ILE A 1 189 ? 4.328 9.168 11.906 1.00 98.44 189 ILE A N 1
ATOM 1366 C CA . ILE A 1 189 ? 2.972 8.708 11.602 1.00 98.44 189 ILE A CA 1
ATOM 1367 C C . ILE A 1 189 ? 2.023 9.897 11.753 1.00 98.44 189 ILE A C 1
ATOM 1369 O O . ILE A 1 189 ? 1.871 10.461 12.840 1.00 98.44 189 ILE A O 1
ATOM 1373 N N . ARG A 1 190 ? 1.363 10.286 10.662 1.00 98.44 190 ARG A N 1
ATOM 1374 C CA . ARG A 1 190 ? 0.411 11.402 10.629 1.00 98.44 190 ARG A CA 1
ATOM 1375 C C . ARG A 1 190 ? -0.985 10.868 10.362 1.00 98.44 190 ARG A C 1
ATOM 1377 O O . ARG A 1 190 ? -1.240 10.310 9.312 1.00 98.44 190 ARG A O 1
ATOM 1384 N N . ALA A 1 191 ? -1.899 11.072 11.295 1.00 97.31 191 ALA A N 1
ATOM 1385 C CA . ALA A 1 191 ? -3.292 10.639 11.210 1.00 97.31 191 ALA A CA 1
ATOM 1386 C C . ALA A 1 191 ? -4.242 11.787 11.586 1.00 97.31 191 ALA A C 1
ATOM 1388 O O . ALA A 1 191 ? -5.281 11.587 12.214 1.00 97.31 191 ALA A O 1
ATOM 1389 N N . ALA A 1 192 ? -3.863 13.023 11.242 1.00 97.56 192 ALA A N 1
ATOM 1390 C CA . ALA A 1 192 ? -4.679 14.190 11.540 1.00 97.56 192 ALA A CA 1
ATOM 1391 C C . ALA A 1 192 ? -6.032 14.094 10.817 1.00 97.56 192 ALA A C 1
ATOM 1393 O O . ALA A 1 192 ? -6.077 13.937 9.598 1.00 97.56 192 ALA A O 1
ATOM 1394 N N . GLY A 1 193 ? -7.136 14.155 11.561 1.00 97.19 193 GLY A N 1
ATOM 1395 C CA . GLY A 1 193 ? -8.483 14.003 11.006 1.00 97.19 193 GLY A CA 1
ATOM 1396 C C . GLY A 1 193 ? -8.804 12.610 10.445 1.00 97.19 193 GLY A C 1
ATOM 1397 O O . GLY A 1 193 ? -9.775 12.488 9.701 1.00 97.19 193 GLY A O 1
ATOM 1398 N N . LEU A 1 194 ? -8.009 11.578 10.762 1.00 98.00 194 LEU A N 1
ATOM 1399 C CA . LEU A 1 194 ? -8.313 10.185 10.416 1.00 98.00 194 LEU A CA 1
ATOM 1400 C C . LEU A 1 194 ? -9.683 9.793 10.982 1.00 98.00 194 LEU A C 1
ATOM 1402 O O . LEU A 1 194 ? -9.976 10.067 12.143 1.00 98.00 194 LEU A O 1
ATOM 1406 N N . THR A 1 195 ? -10.495 9.104 10.189 1.00 97.62 195 THR A N 1
ATOM 1407 C CA . THR A 1 195 ? -11.705 8.427 10.670 1.00 97.62 195 THR A CA 1
ATOM 1408 C C . THR A 1 195 ? -11.541 6.927 10.483 1.00 97.62 195 THR A C 1
ATOM 1410 O O . THR A 1 195 ? -11.255 6.486 9.372 1.00 97.62 195 THR A O 1
ATOM 1413 N N . ALA A 1 196 ? -11.686 6.158 11.558 1.00 96.75 196 ALA A N 1
ATOM 1414 C CA . ALA A 1 196 ? -11.598 4.705 11.529 1.00 96.75 196 ALA A CA 1
ATOM 1415 C C . ALA A 1 196 ? -12.809 4.084 12.235 1.00 96.75 196 ALA A C 1
ATOM 1417 O O . ALA A 1 196 ? -13.120 4.470 13.363 1.00 96.75 196 ALA A O 1
ATOM 1418 N N . THR A 1 197 ? -13.472 3.139 11.569 1.00 95.62 197 THR A N 1
ATOM 1419 C CA . THR A 1 197 ? -14.511 2.275 12.149 1.00 95.62 197 THR A CA 1
ATOM 1420 C C . THR A 1 197 ? -14.021 0.834 12.110 1.00 95.62 197 THR A C 1
ATOM 1422 O O . THR A 1 197 ? -13.818 0.289 11.026 1.00 95.62 197 THR A O 1
ATOM 1425 N N . GLY A 1 198 ? -13.813 0.245 13.281 1.00 93.50 198 GLY A N 1
ATOM 1426 C CA . GLY A 1 198 ? -13.003 -0.951 13.489 1.00 93.50 198 GLY A CA 1
ATOM 1427 C C . GLY A 1 198 ? -11.684 -0.603 14.181 1.00 93.50 198 GLY A C 1
ATOM 1428 O O . GLY A 1 198 ? -11.312 0.567 14.319 1.00 93.50 198 GLY A O 1
ATOM 1429 N N . THR A 1 199 ? -10.964 -1.625 14.623 1.00 94.56 199 THR A N 1
ATOM 1430 C CA . THR A 1 199 ? -9.747 -1.444 15.423 1.00 94.56 19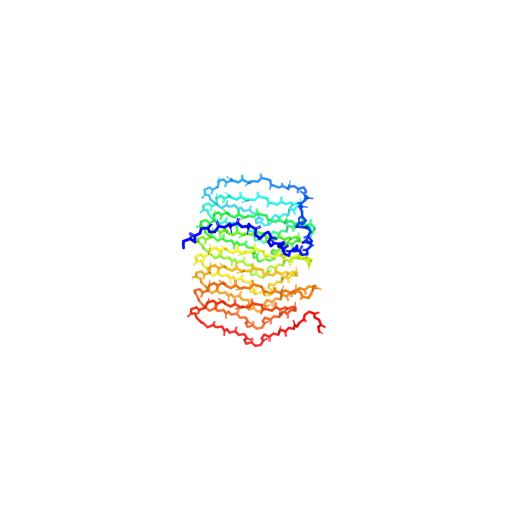9 THR A CA 1
ATOM 1431 C C . THR A 1 199 ? -8.613 -0.839 14.593 1.00 94.56 199 THR A C 1
ATOM 1433 O O . THR A 1 199 ? -8.398 -1.196 13.434 1.00 94.56 199 THR A O 1
ATOM 1436 N N . VAL A 1 200 ? -7.871 0.094 15.190 1.00 96.19 200 VAL A N 1
ATOM 1437 C CA . VAL A 1 200 ? -6.584 0.562 14.668 1.00 96.19 200 VAL A CA 1
ATOM 1438 C C . VAL A 1 200 ? -5.493 -0.102 15.495 1.00 96.19 200 VAL A C 1
ATOM 1440 O O . VAL A 1 200 ? -5.178 0.358 16.591 1.00 96.19 200 VAL A O 1
ATOM 1443 N N . ASP A 1 201 ? -4.963 -1.209 14.984 1.00 96.62 201 ASP A N 1
ATOM 1444 C CA . ASP A 1 201 ? -3.934 -1.991 15.656 1.00 96.62 201 ASP A CA 1
ATOM 1445 C C . ASP A 1 201 ? -2.540 -1.490 15.266 1.00 96.62 201 ASP A C 1
ATOM 1447 O O . ASP A 1 201 ? -2.117 -1.569 14.111 1.00 96.62 201 ASP A O 1
ATOM 1451 N N . LEU A 1 202 ? -1.837 -0.938 16.252 1.00 97.06 202 LEU A N 1
ATOM 1452 C CA . LEU A 1 202 ? -0.464 -0.443 16.145 1.00 97.06 202 LEU A CA 1
ATOM 1453 C C . LEU A 1 202 ? 0.478 -1.240 17.062 1.00 97.06 202 LEU A C 1
ATOM 1455 O O . LEU A 1 202 ? 1.544 -0.753 17.445 1.00 97.06 202 LEU A O 1
ATOM 1459 N N . SER A 1 203 ? 0.082 -2.444 17.476 1.00 97.50 203 SER A N 1
ATOM 1460 C CA . SER A 1 203 ? 0.831 -3.255 18.432 1.00 97.50 203 SER A CA 1
ATOM 1461 C C . SER A 1 203 ? 2.255 -3.502 17.947 1.00 97.50 203 SER A C 1
ATOM 1463 O O . SER A 1 203 ? 2.491 -3.896 16.811 1.00 97.50 203 SER A O 1
ATOM 1465 N N . THR A 1 204 ? 3.248 -3.297 18.810 1.00 97.38 204 THR A N 1
ATOM 1466 C CA . THR A 1 204 ? 4.677 -3.498 18.485 1.00 97.38 204 THR A CA 1
ATOM 1467 C C . THR A 1 204 ? 5.229 -2.643 17.327 1.00 97.38 204 THR A C 1
ATOM 1469 O O . THR A 1 204 ? 6.348 -2.892 16.874 1.00 97.38 204 THR A O 1
ATOM 1472 N N . ILE A 1 205 ? 4.499 -1.617 16.862 1.00 97.75 205 ILE A N 1
ATOM 1473 C CA . ILE A 1 205 ? 5.002 -0.698 15.834 1.00 97.75 205 ILE A CA 1
ATOM 1474 C C . ILE A 1 205 ? 6.226 0.075 16.344 1.00 97.75 205 ILE A C 1
ATOM 1476 O O . ILE A 1 205 ? 6.277 0.512 17.497 1.00 97.75 205 ILE A O 1
ATOM 1480 N N . ARG A 1 206 ? 7.212 0.284 15.471 1.00 98.38 206 ARG A N 1
ATOM 1481 C CA . ARG A 1 206 ? 8.376 1.140 15.732 1.00 98.38 206 ARG A CA 1
ATOM 1482 C C . ARG A 1 206 ? 8.291 2.394 14.874 1.00 98.38 206 ARG A C 1
ATOM 1484 O O . ARG A 1 206 ? 8.066 2.304 13.672 1.00 98.38 206 ARG A O 1
ATOM 1491 N N . VAL A 1 207 ? 8.497 3.558 15.482 1.00 98.06 207 VAL A N 1
ATOM 1492 C CA . VAL A 1 207 ? 8.427 4.863 14.810 1.00 98.06 207 VAL A CA 1
ATOM 1493 C C . VAL A 1 207 ? 9.652 5.671 15.212 1.00 98.06 207 VAL A C 1
ATOM 1495 O O . VAL A 1 207 ? 9.910 5.815 16.405 1.00 98.06 207 VAL A O 1
ATOM 1498 N N . SER A 1 208 ? 10.420 6.172 14.242 1.00 97.69 208 SER A N 1
ATOM 1499 C CA . SER A 1 208 ? 11.590 7.019 14.532 1.00 97.69 208 SER A CA 1
ATOM 1500 C C . SER A 1 208 ? 11.222 8.486 14.778 1.00 97.69 208 SER A C 1
ATOM 1502 O O . SER A 1 208 ? 11.951 9.195 15.470 1.00 97.69 208 SER A O 1
ATOM 1504 N N . GLY A 1 209 ? 10.101 8.941 14.214 1.00 97.12 209 GLY A N 1
ATOM 1505 C CA . GLY A 1 209 ? 9.532 10.267 14.432 1.00 97.12 209 GLY A CA 1
ATOM 1506 C C . GLY A 1 209 ? 8.382 10.264 15.438 1.00 97.12 209 GLY A C 1
ATOM 1507 O O . GLY A 1 209 ? 8.356 9.515 16.413 1.00 97.12 209 GLY A O 1
ATOM 1508 N N . HIS A 1 210 ? 7.396 11.124 15.196 1.00 97.56 210 HIS A N 1
ATOM 1509 C CA . HIS A 1 210 ? 6.236 11.288 16.065 1.00 97.56 210 HIS A CA 1
ATOM 1510 C C . HIS A 1 210 ? 4.996 10.585 15.515 1.00 97.56 210 HIS A C 1
ATOM 1512 O O . HIS A 1 210 ? 4.704 10.657 14.322 1.00 97.56 210 HIS A O 1
ATOM 1518 N N . LEU A 1 211 ? 4.188 10.024 16.414 1.00 97.44 211 LEU A N 1
ATOM 1519 C CA . LEU A 1 211 ? 2.805 9.646 16.135 1.00 97.44 211 LEU A CA 1
ATOM 1520 C C . LEU A 1 211 ? 1.878 10.827 16.458 1.00 97.44 211 LEU A C 1
ATOM 1522 O O . LEU A 1 211 ? 1.783 11.255 17.607 1.00 97.44 211 LEU A O 1
ATOM 1526 N N . ARG A 1 212 ? 1.189 11.367 15.446 1.00 97.38 212 ARG A N 1
ATOM 1527 C CA . ARG A 1 212 ? 0.234 12.480 15.590 1.00 97.38 212 ARG A CA 1
ATOM 1528 C C . ARG A 1 212 ? -1.151 12.077 15.100 1.00 97.38 212 ARG A C 1
ATOM 1530 O O . ARG A 1 212 ? -1.331 11.826 13.913 1.00 97.38 212 ARG A O 1
ATOM 1537 N N . MET A 1 213 ? -2.142 12.107 15.990 1.00 95.69 213 MET A N 1
ATOM 1538 C CA . MET A 1 213 ? -3.540 11.744 15.697 1.00 95.69 213 MET A CA 1
ATOM 1539 C C . MET A 1 213 ? -4.519 12.898 15.973 1.00 95.69 213 MET A C 1
ATOM 1541 O O . MET A 1 213 ? -5.645 12.690 16.419 1.00 95.69 213 MET A O 1
ATOM 1545 N N . THR A 1 214 ? -4.087 14.142 15.752 1.00 96.12 214 THR A N 1
ATOM 1546 C CA . THR A 1 214 ? -4.891 15.342 16.031 1.00 96.12 214 THR A CA 1
ATOM 1547 C C . THR A 1 214 ? -6.250 15.275 15.336 1.00 96.12 214 THR A C 1
ATOM 1549 O O . THR A 1 214 ? -6.320 15.100 14.122 1.00 96.12 214 THR A O 1
ATOM 1552 N N . SER A 1 215 ? -7.338 15.432 16.089 1.00 96.50 215 SER A N 1
ATOM 1553 C CA . SER A 1 215 ? -8.711 15.367 15.563 1.00 96.50 215 SER A CA 1
ATOM 1554 C C . SER A 1 215 ? -9.094 14.030 14.904 1.00 96.50 215 SER A C 1
ATOM 1556 O O . SER A 1 215 ? -10.073 13.988 14.155 1.00 96.50 215 SER A O 1
ATOM 1558 N N . ALA A 1 216 ? -8.353 12.945 15.159 1.00 95.94 216 ALA A N 1
ATOM 1559 C CA . ALA A 1 216 ? -8.740 11.613 14.710 1.00 95.94 216 ALA A CA 1
ATOM 1560 C C . ALA A 1 216 ? -10.002 11.132 15.447 1.00 95.94 216 ALA A C 1
ATOM 1562 O O . ALA A 1 216 ? -10.209 11.422 16.626 1.00 95.94 216 ALA A O 1
ATOM 1563 N N . ARG A 1 217 ? -10.851 10.384 14.745 1.00 96.88 217 ARG A N 1
ATOM 1564 C CA . ARG A 1 217 ? -12.065 9.756 15.269 1.00 96.88 217 ARG A CA 1
ATOM 1565 C C . ARG A 1 217 ? -11.939 8.254 15.067 1.00 96.88 217 ARG A C 1
ATOM 1567 O O . ARG A 1 217 ? -12.023 7.780 13.938 1.00 96.88 217 ARG A O 1
ATOM 1574 N N . LEU A 1 218 ? -11.735 7.532 16.158 1.00 94.94 218 LEU A N 1
ATOM 1575 C CA . LEU A 1 218 ? -11.627 6.078 16.165 1.00 94.94 218 LEU A CA 1
ATOM 1576 C C . LEU A 1 218 ? -12.872 5.522 16.847 1.00 94.94 218 LEU A C 1
ATOM 1578 O O . LEU A 1 218 ? -13.241 5.987 17.927 1.00 94.94 218 LEU A O 1
ATOM 1582 N N . ARG A 1 219 ? -13.545 4.585 16.191 1.00 92.12 219 ARG A N 1
ATOM 1583 C CA . ARG A 1 219 ? -14.727 3.898 16.704 1.00 92.12 219 ARG A CA 1
ATOM 1584 C C . ARG A 1 219 ? -14.531 2.413 16.503 1.00 92.12 219 ARG A C 1
ATOM 1586 O O . ARG A 1 219 ? -14.005 2.007 15.471 1.00 92.12 219 ARG A O 1
ATOM 1593 N N . ASP A 1 220 ? -14.978 1.624 17.462 1.00 84.50 220 ASP A N 1
ATOM 1594 C CA . ASP A 1 220 ? -15.118 0.193 17.239 1.00 84.50 220 ASP A CA 1
ATOM 1595 C C . ASP A 1 220 ? -16.191 -0.059 16.161 1.00 84.50 220 ASP A C 1
ATOM 1597 O O . ASP A 1 220 ? -17.058 0.779 15.929 1.00 84.50 220 ASP A O 1
ATOM 1601 N N . ALA A 1 221 ? -16.125 -1.191 15.470 1.00 73.50 221 ALA A N 1
ATOM 1602 C CA . ALA A 1 221 ? -17.155 -1.600 14.521 1.00 73.50 221 ALA A CA 1
ATOM 1603 C C . ALA A 1 221 ? -18.432 -2.103 15.225 1.00 73.50 221 ALA A C 1
ATOM 1605 O O . ALA A 1 221 ? -19.484 -2.176 14.593 1.00 73.50 221 ALA A O 1
ATOM 1606 N N . ALA A 1 222 ? -18.361 -2.416 16.525 1.00 64.50 222 ALA A N 1
ATOM 1607 C CA . ALA A 1 222 ? -19.505 -2.843 17.329 1.00 64.50 222 ALA A CA 1
ATOM 1608 C C . ALA A 1 222 ? -20.341 -1.691 17.936 1.00 64.50 222 ALA A C 1
ATOM 1610 O O . ALA A 1 222 ? -21.342 -1.971 18.595 1.00 64.50 222 ALA A O 1
ATOM 1611 N N . THR A 1 223 ? -19.947 -0.416 17.765 1.00 50.03 223 THR A N 1
ATOM 1612 C CA . THR A 1 223 ? -20.621 0.768 18.357 1.00 50.03 223 THR A CA 1
ATOM 1613 C C . THR A 1 223 ? -20.785 1.909 17.355 1.00 50.03 223 THR A C 1
ATOM 1615 O O . THR A 1 223 ? -21.852 2.561 17.372 1.00 50.03 223 THR A O 1
#

Foldseek 3Di:
DDDDDDDDDPDDDDPDPDPPPPDPADDPAQADQAQAEALAEDECALHEEETEHEQAQYEHLAEDYQDLYEFDDQRAESYDNEQYEHNEEYHQEDNREYRHAHAHELYEHAYEYANAPYEFDHQAAASYHHANYEYLAEYHQENAREYRHAPEQALNEHNAEHAQALYEFEHQPQAASYHNANYEHNYEHHQANPEYEHHHHCHNYHYPYYYDNHNYHYHGSVD